Protein AF-A0A8J6EQU8-F1 (afdb_monomer)

Nearest PDB structures (foldseek):
  4cbp-assembly1_B  TM=8.624E-01  e=8.324E-03  Drosophila melanogaster
  4cbp-assembly1_A  TM=8.585E-01  e=2.044E-02  Drosophila melanogaster
  6fey-assembly1_A  TM=7.446E-01  e=1.166E-02  Drosophila melanogaster
  6ff3-assembly1_A  TM=7.464E-01  e=2.044E-02  Drosophila melanogaster
  6fey-assembly1_B  TM=7.236E-01  e=3.389E-02  Drosophila melanogaster

Foldseek 3Di:
DEDDPDPLKDDWDAFDDPVRVPDDWAPKDKWKAAQVRDTCPPPPQWDQDPNRIIMGHSDAQVRWHKMKMKIWTWDQDPPDRDIDIDIDMDIDGGHRPVVVVVVVVVVVVVVVQVVVDVDRDYDDDDPPPDDDDPQDFADWQWAADCPVCVVCNRDTDGAAFQWTDARRHRHTHGDDPDGGHDIRHRDD

InterPro domains:
  IPR010857 Zona-pellucida-binding [PTHR15443] (95-188)
  IPR048805 Zona-pellucida-binding protein 1/2, C-terminal domain [PF20626] (138-188)
  IPR048806 Zona-pellucida-binding protein 1/2, N-terminal domain [PF07354] (1-94)

Sequence (188 aa):
NVYVKMLTDSPFLVCMDIDMAYEETIDPKFLWIGPDGNVLEGHSNVNITETGKLMLKSFDKSMSGSYSCTLFYKRIKDDVSQEKELYKGYKFAVLGQAKKFIVEFFRMQTRVLQEEFVNVPEINYVEHSLDIIHVDSCRPGFGKNEVTHHDCPGCCVVCDPGTYSSFNNIHCEVCKDIKITDHGATEC

Structure (mmCIF, N/CA/C/O backbone):
data_AF-A0A8J6EQU8-F1
#
_entry.id   AF-A0A8J6EQU8-F1
#
loop_
_atom_site.group_PDB
_atom_site.id
_atom_site.type_symbol
_atom_site.label_atom_id
_atom_site.label_alt_id
_atom_site.label_comp_id
_atom_site.label_asym_id
_atom_site.label_entity_id
_atom_site.label_seq_id
_atom_site.pdbx_PDB_ins_code
_atom_site.Cartn_x
_atom_site.Cartn_y
_atom_site.Cartn_z
_atom_site.occupancy
_atom_site.B_iso_or_equiv
_atom_site.auth_seq_id
_atom_site.auth_comp_id
_atom_site.auth_asym_id
_atom_site.auth_atom_id
_atom_site.pdbx_PDB_model_num
ATOM 1 N N . ASN A 1 1 ? 11.526 -10.839 -28.750 1.00 38.19 1 ASN A N 1
ATOM 2 C CA . ASN A 1 1 ? 10.837 -9.696 -28.108 1.00 38.19 1 ASN A CA 1
ATOM 3 C C . ASN A 1 1 ? 10.620 -10.022 -26.643 1.00 38.19 1 ASN A C 1
ATOM 5 O O . ASN A 1 1 ? 10.066 -11.074 -26.368 1.00 38.19 1 ASN A O 1
ATOM 9 N N . VAL A 1 2 ? 11.065 -9.157 -25.729 1.00 31.91 2 VAL A N 1
ATOM 10 C CA . VAL A 1 2 ? 10.815 -9.298 -24.285 1.00 31.91 2 VAL A CA 1
ATOM 11 C C . VAL A 1 2 ? 9.490 -8.613 -23.961 1.00 31.91 2 VAL A C 1
ATOM 13 O O . VAL A 1 2 ? 9.332 -7.424 -24.241 1.00 31.91 2 VAL A O 1
ATOM 16 N N . TYR A 1 3 ? 8.543 -9.349 -23.381 1.00 35.75 3 TYR A N 1
ATOM 17 C CA . TYR A 1 3 ? 7.250 -8.813 -22.963 1.00 35.75 3 TYR A CA 1
ATOM 18 C C . TYR A 1 3 ? 7.084 -8.983 -21.458 1.00 35.75 3 TYR A C 1
ATOM 20 O O . TYR A 1 3 ? 6.724 -10.046 -20.966 1.00 35.75 3 TYR A O 1
ATOM 28 N N . VAL A 1 4 ? 7.308 -7.904 -20.717 1.00 41.56 4 VAL A N 1
ATOM 29 C CA . VAL A 1 4 ? 6.846 -7.821 -19.331 1.00 41.56 4 VAL A CA 1
ATOM 30 C C . VAL A 1 4 ? 5.355 -7.501 -19.387 1.00 41.56 4 VAL A C 1
ATOM 32 O O . VAL A 1 4 ? 4.972 -6.446 -19.902 1.00 41.56 4 VAL A O 1
ATOM 35 N N . LYS A 1 5 ? 4.498 -8.404 -18.887 1.00 40.06 5 LYS A N 1
ATOM 36 C CA . LYS A 1 5 ? 3.058 -8.140 -18.767 1.00 40.06 5 LYS A CA 1
ATOM 37 C C . LYS A 1 5 ? 2.844 -7.102 -17.673 1.00 40.06 5 LYS A C 1
ATOM 39 O O . LYS A 1 5 ? 2.709 -7.400 -16.492 1.00 40.06 5 LYS A O 1
ATOM 44 N N . MET A 1 6 ? 2.862 -5.855 -18.109 1.00 47.88 6 MET A N 1
ATOM 45 C CA . MET A 1 6 ? 2.626 -4.691 -17.283 1.00 47.88 6 MET A CA 1
ATOM 46 C C . MET A 1 6 ? 1.140 -4.645 -16.946 1.00 47.88 6 MET A C 1
ATOM 48 O O . MET A 1 6 ? 0.311 -4.438 -17.831 1.00 47.88 6 MET A O 1
ATOM 52 N N . LEU A 1 7 ? 0.793 -4.803 -15.671 1.00 55.31 7 LEU A N 1
ATOM 53 C CA . LEU A 1 7 ? -0.486 -4.286 -15.207 1.00 55.31 7 LEU A CA 1
ATOM 54 C C . LEU A 1 7 ? -0.393 -2.751 -15.319 1.00 55.31 7 LEU A C 1
ATOM 56 O O . LEU A 1 7 ? 0.412 -2.098 -14.638 1.00 55.31 7 LEU A O 1
ATOM 60 N N . THR A 1 8 ? -1.128 -2.182 -16.278 1.00 64.44 8 THR A N 1
ATOM 61 C CA . THR A 1 8 ? -1.310 -0.726 -16.404 1.00 64.44 8 THR A CA 1
ATOM 62 C C . THR A 1 8 ? -1.966 -0.176 -15.150 1.00 64.44 8 THR A C 1
ATOM 64 O O . THR A 1 8 ? -1.582 0.886 -14.663 1.00 64.44 8 THR A O 1
ATOM 67 N N . ASP A 1 9 ? -2.878 -0.959 -14.588 1.00 67.75 9 ASP A N 1
ATOM 68 C CA . ASP A 1 9 ? -3.585 -0.648 -13.362 1.00 67.75 9 ASP A CA 1
ATOM 69 C C . ASP A 1 9 ? -2.919 -1.341 -12.169 1.00 67.75 9 ASP A C 1
ATOM 71 O O . ASP A 1 9 ? -2.171 -2.310 -12.325 1.00 67.75 9 ASP A O 1
ATOM 75 N N . SER A 1 10 ? -3.140 -0.841 -10.958 1.00 67.38 10 SER A N 1
ATOM 76 C CA . SER A 1 10 ? -2.680 -1.553 -9.768 1.00 67.38 10 SER A CA 1
ATOM 77 C C . SER A 1 10 ? -3.478 -2.849 -9.577 1.00 67.38 10 SER A C 1
ATOM 79 O O . SER A 1 10 ? -4.643 -2.926 -9.974 1.00 67.38 10 SER A O 1
ATOM 81 N N . PRO A 1 11 ? -2.922 -3.850 -8.877 1.00 74.31 11 PRO A N 1
ATOM 82 C CA . PRO A 1 11 ? -3.759 -4.817 -8.183 1.00 74.31 11 PRO A CA 1
ATOM 83 C C . PRO A 1 11 ? -4.789 -4.094 -7.305 1.00 74.31 11 PRO A C 1
ATOM 85 O O . PRO A 1 11 ? -4.568 -2.956 -6.870 1.00 74.31 11 PRO A O 1
ATOM 88 N N . PHE A 1 12 ? -5.909 -4.755 -7.039 1.00 73.56 12 PHE A N 1
ATOM 89 C CA . PHE A 1 12 ? -6.914 -4.207 -6.141 1.00 73.56 12 PHE A CA 1
ATOM 90 C C . PHE A 1 12 ? -6.370 -4.130 -4.713 1.00 73.56 12 PHE A C 1
ATOM 92 O O . PHE A 1 12 ? -5.944 -5.137 -4.150 1.00 73.56 12 PHE A O 1
ATOM 99 N N . LEU A 1 13 ? -6.437 -2.942 -4.118 1.00 76.50 13 LEU A N 1
ATOM 100 C CA . LEU A 1 13 ? -6.277 -2.752 -2.684 1.00 76.50 13 LEU A CA 1
ATOM 101 C C . LEU A 1 13 ? -7.616 -3.050 -2.012 1.00 76.50 13 LEU A C 1
ATOM 103 O O . LEU A 1 13 ? -8.662 -2.545 -2.427 1.00 76.50 13 LEU A O 1
ATOM 107 N N . VAL A 1 14 ? -7.583 -3.896 -0.990 1.00 78.44 14 VAL A N 1
ATOM 108 C CA . VAL A 1 14 ? -8.778 -4.432 -0.338 1.00 78.44 14 VAL A CA 1
ATOM 109 C C . VAL A 1 14 ? -8.928 -3.776 1.031 1.00 78.44 14 VAL A C 1
ATOM 111 O O . VAL A 1 14 ? -8.057 -3.920 1.880 1.00 78.44 14 VAL A O 1
ATOM 114 N N . CYS A 1 15 ? -10.025 -3.045 1.242 1.00 72.94 15 CYS A N 1
ATOM 115 C CA . CYS A 1 15 ? -10.318 -2.320 2.484 1.00 72.94 15 CYS A CA 1
ATOM 116 C C . CYS A 1 15 ? -10.935 -3.222 3.568 1.00 72.94 15 CYS A C 1
ATOM 118 O O . CYS A 1 15 ? -11.973 -2.912 4.145 1.00 72.94 15 CYS A O 1
ATOM 120 N N . MET A 1 16 ? -10.338 -4.389 3.782 1.00 70.00 16 MET A N 1
ATOM 121 C CA . MET A 1 16 ? -10.732 -5.342 4.815 1.00 70.00 16 MET A CA 1
ATOM 122 C C . MET A 1 16 ? -9.596 -6.338 5.046 1.00 70.00 16 MET A C 1
ATOM 124 O O . MET A 1 16 ? -8.825 -6.631 4.131 1.00 70.00 16 MET A O 1
ATOM 128 N N . ASP A 1 17 ? -9.504 -6.853 6.266 1.00 66.00 17 ASP A N 1
ATOM 129 C CA . ASP A 1 17 ? -8.636 -7.978 6.610 1.00 66.00 17 ASP A CA 1
ATOM 130 C C . ASP A 1 17 ? -9.396 -9.305 6.507 1.00 66.00 17 ASP A C 1
ATOM 132 O O . ASP A 1 17 ? -10.603 -9.341 6.255 1.00 66.00 17 ASP A O 1
ATOM 136 N N . ILE A 1 18 ? -8.657 -10.404 6.658 1.00 57.25 18 ILE A N 1
ATOM 137 C CA . ILE A 1 18 ? -9.204 -11.754 6.551 1.00 57.25 18 ILE A CA 1
ATOM 138 C C . ILE A 1 18 ? -10.287 -12.017 7.605 1.00 57.25 18 ILE A C 1
ATOM 140 O O . ILE A 1 18 ? -11.295 -12.630 7.276 1.00 57.25 18 ILE A O 1
ATOM 144 N N . ASP A 1 19 ? -10.138 -11.484 8.819 1.00 61.00 19 ASP A N 1
ATOM 145 C CA . ASP A 1 19 ? -11.095 -11.671 9.914 1.00 61.00 19 ASP A CA 1
ATOM 146 C C . ASP A 1 19 ? -12.428 -10.974 9.610 1.00 61.00 19 ASP A C 1
ATOM 148 O O . ASP A 1 19 ? -13.487 -11.593 9.682 1.00 61.00 19 ASP A O 1
ATOM 152 N N . MET A 1 20 ? -12.377 -9.719 9.147 1.00 66.38 20 MET A N 1
ATOM 153 C CA . MET A 1 20 ? -13.557 -8.976 8.688 1.00 66.38 20 MET A CA 1
ATOM 154 C C . MET A 1 20 ? -14.225 -9.609 7.462 1.00 66.38 20 MET A C 1
ATOM 156 O O . MET A 1 20 ? -15.397 -9.343 7.211 1.00 66.38 20 MET A O 1
ATOM 160 N N . ALA A 1 21 ? -13.512 -10.426 6.680 1.00 65.81 21 ALA A N 1
ATOM 161 C CA . ALA A 1 21 ? -14.085 -11.124 5.527 1.00 65.81 21 ALA A CA 1
ATOM 162 C C . ALA A 1 21 ? -14.978 -12.306 5.910 1.00 65.81 21 ALA A C 1
ATOM 164 O O . ALA A 1 21 ? -15.822 -12.708 5.110 1.00 65.81 21 ALA A O 1
ATOM 165 N N . TYR A 1 22 ? -14.803 -12.841 7.119 1.00 60.91 22 TYR A N 1
ATOM 166 C CA . TYR A 1 22 ? -15.600 -13.945 7.645 1.00 60.91 22 TYR A CA 1
ATOM 167 C C . TYR A 1 22 ? -16.758 -13.489 8.542 1.00 60.91 22 TYR A C 1
ATOM 169 O O . TYR A 1 22 ? -17.576 -14.317 8.939 1.00 60.91 22 TYR A O 1
ATOM 177 N N . GLU A 1 23 ? -16.859 -12.196 8.853 1.00 66.50 23 GLU A N 1
ATOM 178 C CA . GLU A 1 23 ? -17.913 -11.650 9.709 1.00 66.50 23 GLU A CA 1
ATOM 179 C C . GLU A 1 23 ? -19.083 -11.075 8.891 1.00 66.50 23 GLU A C 1
ATOM 181 O O . GLU A 1 23 ? -18.894 -10.369 7.898 1.00 66.50 23 GLU A O 1
ATOM 186 N N . GLU A 1 24 ? -20.320 -11.329 9.334 1.00 62.03 24 GLU A N 1
ATOM 187 C CA . GLU A 1 24 ? -21.509 -10.707 8.743 1.00 62.03 24 GLU A CA 1
ATOM 188 C C . GLU A 1 24 ? -21.531 -9.203 9.067 1.00 62.03 24 GLU A C 1
ATOM 190 O O . GLU A 1 24 ? -21.639 -8.786 10.224 1.00 62.03 24 GLU A O 1
ATOM 195 N N . THR A 1 25 ? -21.417 -8.368 8.031 1.00 69.44 25 THR A N 1
ATOM 196 C CA . THR A 1 25 ? -21.475 -6.903 8.136 1.00 69.44 25 THR A CA 1
ATOM 197 C C . THR A 1 25 ? -22.726 -6.365 7.449 1.00 69.44 25 THR A C 1
ATOM 199 O O . THR A 1 25 ? -23.111 -6.827 6.376 1.00 69.44 25 THR A O 1
ATOM 202 N N . ILE A 1 26 ? -23.376 -5.375 8.070 1.00 73.50 26 ILE A N 1
ATOM 203 C CA . ILE A 1 26 ? -24.576 -4.721 7.530 1.00 73.50 26 ILE A CA 1
ATOM 204 C C . ILE A 1 26 ? -24.192 -3.335 6.997 1.00 73.50 26 ILE A C 1
ATOM 206 O O . ILE A 1 26 ? -23.531 -2.569 7.701 1.00 73.50 26 ILE A O 1
ATOM 210 N N . ASP A 1 27 ? -24.642 -3.017 5.778 1.00 78.56 27 ASP A N 1
ATOM 211 C CA . ASP A 1 27 ? -24.461 -1.718 5.098 1.00 78.56 27 ASP A CA 1
ATOM 212 C C . ASP A 1 27 ? -22.996 -1.210 5.084 1.00 78.56 27 ASP A C 1
ATOM 214 O O . ASP A 1 27 ? -22.719 -0.122 5.598 1.00 78.56 27 ASP A O 1
ATOM 218 N N . PRO A 1 28 ? -22.027 -1.991 4.554 1.00 80.38 28 PRO A N 1
ATOM 219 C CA . PRO A 1 28 ? -20.628 -1.579 4.529 1.00 80.38 28 PRO A CA 1
ATOM 220 C C . PRO A 1 28 ? -20.407 -0.386 3.587 1.00 80.38 28 PRO A C 1
ATOM 222 O O . PRO A 1 28 ? -20.822 -0.400 2.428 1.00 80.38 28 PRO A O 1
ATOM 225 N N . LYS A 1 29 ? -19.698 0.637 4.072 1.00 85.44 29 LYS A N 1
ATOM 226 C CA . LYS A 1 29 ? -19.310 1.838 3.315 1.00 85.44 29 LYS A CA 1
ATOM 227 C C . LYS A 1 29 ? -17.813 2.062 3.408 1.00 85.44 29 LYS A C 1
ATOM 229 O O . LYS A 1 29 ? -17.211 1.852 4.458 1.00 85.44 29 LYS A O 1
ATOM 234 N N . PHE A 1 30 ? -17.216 2.533 2.320 1.00 84.75 30 PHE A N 1
ATOM 235 C CA . PHE A 1 30 ? -15.767 2.634 2.184 1.00 84.75 30 PHE A CA 1
ATOM 236 C C . PHE A 1 30 ? -15.364 4.060 1.837 1.00 84.75 30 PHE A C 1
ATOM 238 O O . PHE A 1 30 ? -15.857 4.626 0.865 1.00 84.75 30 PHE A O 1
ATOM 245 N N . LEU A 1 31 ? -14.431 4.619 2.601 1.00 91.69 31 LEU A N 1
ATOM 246 C CA . LEU A 1 31 ? -13.828 5.917 2.325 1.00 91.69 31 LEU A CA 1
ATOM 247 C C . LEU A 1 31 ? -12.344 5.737 2.038 1.00 91.69 31 LEU A C 1
ATOM 249 O O . LEU A 1 31 ? -11.587 5.370 2.934 1.00 91.69 31 LEU A O 1
ATOM 253 N N . TRP A 1 32 ? -11.929 6.044 0.813 1.00 93.88 32 TRP A N 1
ATOM 254 C CA . TRP A 1 32 ? -10.528 6.004 0.406 1.00 93.88 32 TRP A CA 1
ATOM 255 C C . TRP A 1 32 ? -9.913 7.399 0.381 1.00 93.88 32 TRP A C 1
ATOM 257 O O . TRP A 1 32 ? -10.478 8.327 -0.196 1.00 93.88 32 TRP A O 1
ATOM 267 N N . ILE A 1 33 ? -8.725 7.517 0.969 1.00 93.00 33 ILE A N 1
ATOM 268 C CA . ILE A 1 33 ? -7.931 8.742 1.033 1.00 93.00 33 ILE A CA 1
ATOM 269 C C . ILE A 1 33 ? -6.575 8.486 0.377 1.00 93.00 33 ILE A C 1
ATOM 271 O O . ILE A 1 33 ? -5.900 7.495 0.677 1.00 93.00 33 ILE A O 1
ATOM 275 N N . GLY A 1 34 ? -6.200 9.379 -0.533 1.00 91.56 34 GLY A N 1
ATOM 276 C CA . GLY A 1 34 ? -4.948 9.345 -1.269 1.00 91.56 34 GLY A CA 1
ATOM 277 C C . GLY A 1 34 ? -3.745 9.863 -0.475 1.00 91.56 34 GLY A C 1
ATOM 278 O O . GLY A 1 34 ? -3.883 10.384 0.633 1.00 91.56 34 GLY A O 1
ATOM 279 N N . PRO A 1 35 ? -2.542 9.756 -1.058 1.00 89.00 35 PRO A N 1
ATOM 280 C CA . PRO A 1 35 ? -1.293 10.207 -0.442 1.00 89.00 35 PRO A CA 1
ATOM 281 C C . PRO A 1 35 ? -1.201 11.724 -0.266 1.00 89.00 35 PRO A C 1
ATOM 283 O O . PRO A 1 35 ? -0.414 12.202 0.545 1.00 89.00 35 PRO A O 1
ATOM 286 N N . ASP A 1 36 ? -2.007 12.471 -1.011 1.00 90.75 36 ASP A N 1
ATOM 287 C CA . ASP A 1 36 ? -2.194 13.915 -0.902 1.00 90.75 36 ASP A CA 1
ATOM 288 C C . ASP A 1 36 ? -3.208 14.314 0.186 1.00 90.75 36 ASP A C 1
ATOM 290 O O . ASP A 1 36 ? -3.400 15.500 0.440 1.00 90.75 36 ASP A O 1
ATOM 294 N N . GLY A 1 37 ? -3.843 13.338 0.841 1.00 91.19 37 GLY A N 1
ATOM 295 C CA . GLY A 1 37 ? -4.872 13.557 1.855 1.00 91.19 37 GLY A CA 1
ATOM 296 C C . GLY A 1 37 ? -6.273 13.788 1.287 1.00 91.19 37 GLY A C 1
ATOM 297 O O . GLY A 1 37 ? -7.201 14.019 2.062 1.00 91.19 37 GLY A O 1
ATOM 298 N N . ASN A 1 38 ? -6.453 13.700 -0.033 1.00 94.62 38 ASN A N 1
ATOM 299 C CA . ASN A 1 38 ? -7.747 13.921 -0.671 1.00 94.62 38 ASN A CA 1
ATOM 300 C C . ASN A 1 38 ? -8.577 12.637 -0.743 1.00 94.62 38 ASN A C 1
ATOM 302 O O . ASN A 1 38 ? -8.047 11.530 -0.864 1.00 94.62 38 ASN A O 1
ATOM 306 N N . VAL A 1 39 ? -9.900 12.795 -0.690 1.00 95.75 39 VAL A N 1
ATOM 307 C CA . VAL A 1 39 ? -10.846 11.694 -0.899 1.00 95.75 39 VAL A CA 1
ATOM 308 C C . VAL A 1 39 ? -10.786 11.256 -2.359 1.00 95.75 39 VAL A C 1
ATOM 310 O O . VAL A 1 39 ? -10.869 12.086 -3.254 1.00 95.75 39 VAL A O 1
ATOM 313 N N . LEU A 1 40 ? -10.644 9.953 -2.599 1.00 94.00 40 LEU A N 1
ATOM 314 C CA . LEU A 1 40 ? -10.435 9.407 -3.945 1.00 94.00 40 LEU A CA 1
ATOM 315 C C . LEU A 1 40 ? -11.730 9.127 -4.715 1.00 94.00 40 LEU A C 1
ATOM 317 O O . LEU A 1 40 ? -11.685 8.849 -5.913 1.00 94.00 40 LEU A O 1
ATOM 321 N N . GLU A 1 41 ? -12.886 9.166 -4.056 1.00 90.69 41 GLU A N 1
ATOM 322 C CA . GLU A 1 41 ? -14.168 8.951 -4.723 1.00 90.69 41 GLU A CA 1
ATOM 323 C C . GLU A 1 41 ? -14.386 9.991 -5.836 1.00 90.69 41 GLU A C 1
ATOM 325 O O . GLU A 1 41 ? -14.203 11.190 -5.644 1.00 90.69 41 GLU A O 1
ATOM 330 N N . GLY A 1 42 ? -14.732 9.521 -7.038 1.00 87.56 42 GLY A N 1
ATOM 331 C CA . GLY A 1 42 ? -14.927 10.378 -8.211 1.00 87.56 42 GLY A CA 1
ATOM 332 C C . GLY A 1 42 ? -13.646 10.812 -8.937 1.00 87.56 42 GLY A C 1
ATOM 333 O O . GLY A 1 42 ? -13.739 11.413 -10.008 1.00 87.56 42 GLY A O 1
ATOM 334 N N . HIS A 1 43 ? -12.452 10.481 -8.432 1.00 91.00 43 HIS A N 1
ATOM 335 C CA . HIS A 1 43 ? -11.209 10.750 -9.156 1.00 91.00 43 HIS A CA 1
ATOM 336 C C . HIS A 1 43 ? -11.111 9.892 -10.435 1.00 91.00 43 HIS A C 1
ATOM 338 O O . HIS A 1 43 ? -11.387 8.692 -10.444 1.00 91.00 43 HIS A O 1
ATOM 344 N N . SER A 1 44 ? -10.685 10.493 -11.550 1.00 88.69 44 SER A N 1
ATOM 345 C CA . SER A 1 44 ? -10.664 9.827 -12.865 1.00 88.69 44 SER A CA 1
ATOM 346 C C . SER A 1 44 ? -9.593 8.737 -12.988 1.00 88.69 44 SER A C 1
ATOM 348 O O . SER A 1 44 ? -9.772 7.764 -13.726 1.00 88.69 44 SER A O 1
ATOM 350 N N . ASN A 1 45 ? -8.498 8.878 -12.241 1.00 88.31 45 ASN A N 1
ATOM 351 C CA . ASN A 1 45 ? -7.354 7.968 -12.203 1.00 88.31 45 ASN A CA 1
ATOM 352 C C . ASN A 1 45 ? -7.522 6.812 -11.202 1.00 88.31 45 ASN A C 1
ATOM 354 O O . ASN A 1 45 ? -6.567 6.076 -10.954 1.00 88.31 45 ASN A O 1
ATOM 358 N N . VAL A 1 46 ? -8.722 6.614 -10.652 1.00 90.75 46 VAL A N 1
ATOM 359 C CA . VAL A 1 46 ? -9.032 5.475 -9.784 1.00 90.75 46 VAL A CA 1
ATOM 360 C C . VAL A 1 46 ? -10.302 4.753 -10.234 1.00 90.75 46 VAL A C 1
ATOM 362 O O . VAL A 1 46 ? -11.095 5.246 -11.040 1.00 90.75 46 VAL A O 1
ATOM 365 N N . ASN A 1 47 ? -10.466 3.532 -9.747 1.00 88.44 47 ASN A N 1
ATOM 366 C CA . ASN A 1 47 ? -11.696 2.761 -9.803 1.00 88.44 47 ASN A CA 1
ATOM 367 C C . ASN A 1 47 ? -11.957 2.192 -8.409 1.00 88.44 47 ASN A C 1
ATOM 369 O O . ASN A 1 47 ? -11.121 1.449 -7.897 1.00 88.44 47 ASN A O 1
ATOM 373 N N . ILE A 1 48 ? -13.095 2.531 -7.810 1.00 85.31 48 ILE A N 1
ATOM 374 C CA . ILE A 1 48 ? -13.538 1.951 -6.542 1.00 85.31 48 ILE A CA 1
ATOM 375 C C . ILE A 1 48 ? -14.745 1.075 -6.860 1.00 85.31 48 ILE A C 1
ATOM 377 O O . ILE A 1 48 ? -15.739 1.549 -7.401 1.00 85.31 48 ILE A O 1
ATOM 381 N N . THR A 1 49 ? -14.624 -0.220 -6.585 1.00 79.62 49 THR A N 1
ATOM 382 C CA . THR A 1 49 ? -15.721 -1.179 -6.790 1.00 79.62 49 THR A CA 1
ATOM 383 C C . THR A 1 49 ? -16.802 -1.007 -5.725 1.00 79.62 49 THR A C 1
ATOM 385 O O . THR A 1 49 ? -16.516 -0.524 -4.632 1.00 79.62 49 THR A O 1
ATOM 388 N N . GLU A 1 50 ? -18.010 -1.511 -5.986 1.00 71.94 50 GLU A N 1
ATOM 389 C CA . GLU A 1 50 ? -19.095 -1.570 -4.989 1.00 71.94 50 GLU A CA 1
ATOM 390 C C . GLU A 1 50 ? -18.677 -2.319 -3.711 1.00 71.94 50 GLU A C 1
ATOM 392 O O . GLU A 1 50 ? -19.106 -1.984 -2.614 1.00 71.94 50 GLU A O 1
ATOM 397 N N . THR A 1 51 ? -17.760 -3.286 -3.835 1.00 70.19 51 THR A N 1
ATOM 398 C CA . THR A 1 51 ? -17.173 -4.026 -2.702 1.00 70.19 51 THR A CA 1
ATOM 399 C C . THR A 1 51 ? -16.060 -3.270 -1.962 1.00 70.19 51 THR A C 1
ATOM 401 O O . THR A 1 51 ? -15.344 -3.861 -1.160 1.00 70.19 51 THR A O 1
ATOM 404 N N . GLY A 1 52 ? -15.830 -1.993 -2.275 1.00 74.44 52 GLY A N 1
ATOM 405 C CA . GLY A 1 52 ? -14.839 -1.160 -1.590 1.00 74.44 52 GLY A CA 1
ATOM 406 C C . GLY A 1 52 ? -13.388 -1.369 -2.016 1.00 74.44 52 GLY A C 1
ATOM 407 O O . GLY A 1 52 ? -12.485 -0.767 -1.435 1.00 74.44 52 GLY A O 1
ATOM 408 N N . LYS A 1 53 ? -13.131 -2.207 -3.028 1.00 78.19 53 LYS A N 1
ATOM 409 C CA . LYS A 1 53 ? -11.780 -2.415 -3.571 1.00 78.19 53 LYS A CA 1
ATOM 410 C C . LYS A 1 53 ? -11.348 -1.234 -4.430 1.00 78.19 53 LYS A C 1
ATOM 412 O O . LYS A 1 53 ? -12.094 -0.843 -5.328 1.00 78.19 53 LYS A O 1
ATOM 417 N N . LEU A 1 54 ? -10.136 -0.736 -4.202 1.00 82.56 54 LEU A N 1
ATOM 418 C CA . LEU A 1 54 ? -9.528 0.365 -4.948 1.00 82.56 54 LEU A CA 1
ATOM 419 C C . LEU A 1 54 ? -8.542 -0.165 -5.994 1.00 82.56 54 LEU A C 1
ATOM 421 O O . LEU A 1 54 ? -7.661 -0.959 -5.682 1.00 82.56 54 LEU A O 1
ATOM 425 N N . MET A 1 55 ? -8.647 0.329 -7.221 1.00 83.94 55 MET A N 1
ATOM 426 C CA . MET A 1 55 ? -7.674 0.133 -8.292 1.00 83.94 55 MET A CA 1
ATOM 427 C C . MET A 1 55 ? -7.208 1.493 -8.804 1.00 83.94 55 MET A C 1
ATOM 429 O O . MET A 1 55 ? -8.016 2.352 -9.150 1.00 83.94 55 MET A O 1
ATOM 433 N N . LEU A 1 56 ? -5.896 1.684 -8.872 1.00 86.12 56 LEU A N 1
ATOM 434 C CA . LEU A 1 56 ? -5.284 2.867 -9.465 1.00 86.12 56 LEU A CA 1
ATOM 435 C C . LEU A 1 56 ? -5.139 2.627 -10.965 1.00 86.12 56 LEU A C 1
ATOM 437 O O . LEU A 1 56 ? -4.501 1.656 -11.370 1.00 86.12 56 LEU A O 1
ATOM 441 N N . LYS A 1 57 ? -5.728 3.494 -11.786 1.00 84.00 57 LYS A N 1
ATOM 442 C CA . LYS A 1 57 ? -5.665 3.379 -13.245 1.00 84.00 57 LYS A CA 1
ATOM 443 C C . LYS A 1 57 ? -4.373 3.975 -13.768 1.00 84.00 57 LYS A C 1
ATOM 445 O O . LYS A 1 57 ? -3.987 5.055 -13.327 1.00 84.00 57 LYS A O 1
ATOM 450 N N . SER A 1 58 ? -3.761 3.322 -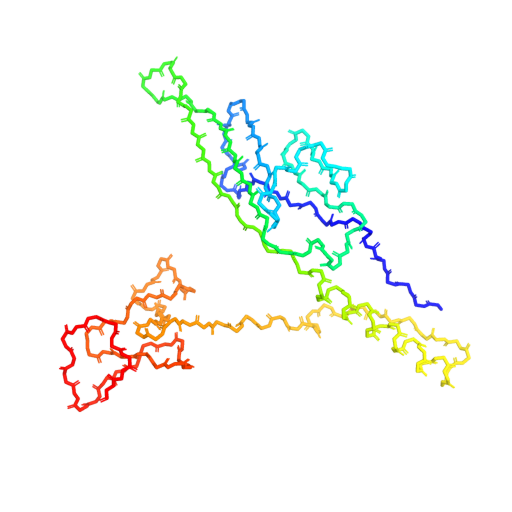14.758 1.00 78.94 58 SER A N 1
ATOM 451 C CA 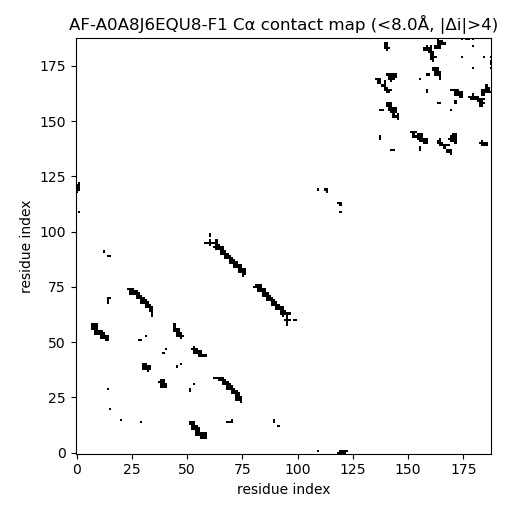. SER A 1 58 ? -2.556 3.841 -15.437 1.00 78.94 58 SER A CA 1
ATOM 452 C C . SER A 1 58 ? -1.494 4.336 -14.445 1.00 78.94 58 SER A C 1
ATOM 454 O O . SER A 1 58 ? -0.975 5.446 -14.549 1.00 78.94 58 SER A O 1
ATOM 456 N N . PHE A 1 59 ? -1.227 3.509 -13.435 1.00 71.50 59 PHE A N 1
ATOM 457 C CA . PHE A 1 59 ? -0.493 3.892 -12.238 1.00 71.50 59 PHE A CA 1
ATOM 458 C C . PHE A 1 59 ? 0.952 4.323 -12.548 1.00 71.50 59 PHE A C 1
ATOM 460 O O . PHE A 1 59 ? 1.749 3.524 -13.062 1.00 71.50 59 PHE A O 1
ATOM 467 N N . ASP A 1 60 ? 1.285 5.562 -12.168 1.00 72.88 60 ASP A N 1
ATOM 468 C CA . ASP A 1 60 ? 2.589 6.213 -12.354 1.00 72.88 60 ASP A CA 1
ATOM 469 C C . ASP A 1 60 ? 3.307 6.495 -11.015 1.00 72.88 60 ASP A C 1
ATOM 471 O O . ASP A 1 60 ? 2.701 6.517 -9.944 1.00 72.88 60 ASP A O 1
ATOM 475 N N . LYS A 1 61 ? 4.621 6.766 -11.073 1.00 70.44 61 LYS A N 1
ATOM 476 C CA . LYS A 1 61 ? 5.446 7.188 -9.929 1.00 70.44 61 LYS A CA 1
ATOM 477 C C . LYS A 1 61 ? 4.799 8.303 -9.098 1.00 70.44 61 LYS A C 1
ATOM 479 O O . LYS A 1 61 ? 4.895 8.246 -7.874 1.00 70.44 61 LYS A O 1
ATOM 484 N N . SER A 1 62 ? 4.192 9.305 -9.724 1.00 78.06 62 SER A N 1
ATOM 485 C CA . SER A 1 62 ? 3.572 10.444 -9.028 1.00 78.06 62 SER A CA 1
ATOM 486 C C . SER A 1 62 ? 2.422 10.043 -8.097 1.00 78.06 62 SER A C 1
ATOM 488 O O . SER A 1 62 ? 2.142 10.748 -7.136 1.00 78.06 62 SER A O 1
ATOM 490 N N . MET A 1 63 ? 1.816 8.878 -8.328 1.00 80.12 63 MET A N 1
ATOM 491 C CA . MET A 1 63 ? 0.737 8.320 -7.513 1.00 80.12 63 MET A CA 1
ATOM 492 C C . MET A 1 63 ? 1.265 7.473 -6.340 1.00 80.12 63 MET A C 1
ATOM 494 O O . MET A 1 63 ? 0.490 6.814 -5.651 1.00 80.12 63 MET A O 1
ATOM 498 N N . SER A 1 64 ? 2.579 7.441 -6.105 1.00 82.62 64 SER A N 1
ATOM 499 C CA . SER A 1 64 ? 3.164 6.717 -4.970 1.00 82.62 64 SER A CA 1
ATOM 500 C C . SER A 1 64 ? 2.856 7.413 -3.648 1.00 82.62 64 SER A C 1
ATOM 502 O O . SER A 1 64 ? 2.842 8.638 -3.575 1.00 82.62 64 SER A O 1
ATOM 504 N N . GLY A 1 65 ? 2.712 6.635 -2.581 1.00 84.06 65 GLY A N 1
ATOM 505 C CA . GLY A 1 65 ? 2.574 7.167 -1.230 1.00 84.06 65 GLY A CA 1
ATOM 506 C C . GLY A 1 65 ? 1.661 6.319 -0.360 1.00 84.06 65 GLY A C 1
ATOM 507 O O . GLY A 1 65 ? 1.423 5.143 -0.647 1.00 84.06 65 GLY A O 1
ATOM 508 N N . SER A 1 66 ? 1.185 6.917 0.732 1.00 85.62 66 SER A N 1
ATOM 509 C CA . SER A 1 66 ? 0.315 6.233 1.679 1.00 85.62 66 SER A CA 1
ATOM 510 C C . SER A 1 66 ? -1.152 6.459 1.346 1.00 85.62 66 SER A C 1
ATOM 512 O O . SER A 1 66 ? -1.625 7.586 1.338 1.00 85.62 66 SER A O 1
ATOM 514 N N . TYR A 1 67 ? -1.865 5.369 1.116 1.00 88.50 67 TYR A N 1
ATOM 515 C CA . TYR A 1 67 ? -3.303 5.355 0.915 1.00 88.50 67 TYR A CA 1
ATOM 516 C C . TYR A 1 67 ? -3.959 4.863 2.194 1.00 88.50 67 TYR A C 1
ATOM 518 O O . TYR A 1 67 ? -3.458 3.934 2.826 1.00 88.50 67 TYR A O 1
ATOM 526 N N . SER A 1 68 ? -5.068 5.470 2.587 1.00 89.00 68 SER A N 1
ATOM 527 C CA . SER A 1 68 ? -5.836 5.024 3.749 1.00 89.00 68 SER A CA 1
ATOM 528 C C . SER A 1 68 ? -7.242 4.658 3.320 1.00 89.00 68 SER A C 1
ATOM 530 O O . SER A 1 68 ? -7.802 5.295 2.431 1.00 89.00 68 SER A O 1
ATOM 532 N N . CYS A 1 69 ? -7.812 3.645 3.956 1.00 88.50 69 CYS A N 1
ATOM 533 C CA . CYS A 1 69 ? -9.212 3.314 3.795 1.00 88.50 69 CYS A CA 1
ATOM 534 C C . CYS A 1 69 ? -9.902 3.206 5.146 1.00 88.50 69 CYS A C 1
ATOM 536 O O . CYS A 1 69 ? -9.360 2.593 6.061 1.00 88.50 69 CYS A O 1
ATOM 538 N N . THR A 1 70 ? -11.105 3.754 5.252 1.00 88.94 70 THR A N 1
ATOM 539 C CA . THR A 1 70 ? -11.979 3.561 6.407 1.00 88.94 70 THR A CA 1
ATOM 540 C C . THR A 1 70 ? -13.213 2.787 5.972 1.00 88.94 70 THR A C 1
ATOM 542 O O . THR A 1 70 ? -13.960 3.242 5.107 1.00 88.94 70 THR A O 1
ATOM 545 N N . LEU A 1 71 ? -13.417 1.624 6.584 1.00 83.88 71 LEU A N 1
ATOM 546 C CA . LEU A 1 71 ? -14.612 0.802 6.452 1.00 83.88 71 LEU A CA 1
ATOM 547 C C . LEU A 1 71 ? -15.584 1.161 7.575 1.00 83.88 71 LEU A C 1
ATOM 549 O O . LEU A 1 71 ? -15.260 0.965 8.744 1.00 83.88 71 LEU A O 1
ATOM 553 N N . PHE A 1 72 ? -16.762 1.659 7.221 1.00 84.62 72 PHE A N 1
ATOM 554 C CA . PHE A 1 72 ? -17.893 1.884 8.118 1.00 84.62 72 PHE A CA 1
ATOM 555 C C . PHE A 1 72 ? -18.888 0.742 7.956 1.00 84.62 72 PHE A C 1
ATOM 557 O O . PHE A 1 72 ? -19.202 0.362 6.833 1.00 84.62 72 PHE A O 1
ATOM 564 N N . TYR A 1 73 ? -19.376 0.180 9.054 1.00 84.25 73 TYR A N 1
ATOM 565 C CA . TYR A 1 73 ? -20.299 -0.950 9.017 1.00 84.25 73 TYR A CA 1
ATOM 566 C C . TYR A 1 73 ? -21.160 -0.986 10.273 1.00 84.25 73 TYR A C 1
ATOM 568 O O . TYR A 1 73 ? -20.846 -0.361 11.289 1.00 84.25 73 TYR A O 1
ATOM 576 N N . LYS A 1 74 ? -22.242 -1.760 10.219 1.00 83.00 74 LYS A N 1
ATOM 577 C CA . LYS A 1 74 ? -23.105 -2.003 11.371 1.00 83.00 74 LYS A CA 1
ATOM 578 C C . LYS A 1 74 ? -23.050 -3.461 11.812 1.00 83.00 74 LYS A C 1
ATOM 580 O O . LYS A 1 74 ? -22.923 -4.361 10.981 1.00 83.00 74 LYS A O 1
ATOM 585 N N . ARG A 1 75 ? -23.176 -3.685 13.123 1.00 78.81 75 ARG A N 1
ATOM 586 C CA . ARG A 1 75 ? -23.400 -5.013 13.720 1.00 78.81 75 ARG A CA 1
ATOM 587 C C . ARG A 1 75 ? -24.634 -5.019 14.606 1.00 78.81 75 ARG A C 1
ATOM 589 O O . ARG A 1 75 ? -24.934 -4.020 15.264 1.00 78.81 75 ARG A O 1
ATOM 596 N N . ILE A 1 76 ? -25.307 -6.165 14.643 1.00 76.88 76 ILE A N 1
ATOM 597 C CA . ILE A 1 76 ? -26.363 -6.457 15.613 1.00 76.88 76 ILE A CA 1
ATOM 598 C C . ILE A 1 76 ? -25.689 -6.651 16.974 1.00 76.88 76 ILE A C 1
ATOM 600 O O . ILE A 1 76 ? -24.681 -7.347 17.071 1.00 76.88 76 ILE A O 1
ATOM 604 N N . LYS A 1 77 ? -26.200 -6.000 18.021 1.00 73.25 77 LYS A N 1
ATOM 605 C CA . LYS A 1 77 ? -25.755 -6.287 19.389 1.00 73.25 77 LYS A CA 1
ATOM 606 C C . LYS A 1 77 ? -26.393 -7.591 19.861 1.00 73.25 77 LYS A C 1
ATOM 608 O O . LYS A 1 77 ? -27.600 -7.751 19.716 1.00 73.25 77 LYS A O 1
ATOM 613 N N . ASP A 1 78 ? -25.607 -8.445 20.512 1.00 68.75 78 ASP A N 1
ATOM 614 C CA . ASP A 1 78 ? -26.027 -9.772 20.993 1.00 68.75 78 ASP A CA 1
ATOM 615 C C . ASP A 1 78 ? -27.238 -9.769 21.953 1.00 68.75 78 ASP A C 1
ATOM 617 O O . ASP A 1 78 ? -27.810 -10.825 22.201 1.00 68.75 78 ASP A O 1
ATOM 621 N N . ASP A 1 79 ? -27.659 -8.605 22.474 1.00 63.31 79 ASP A N 1
ATOM 622 C CA . ASP A 1 79 ? -28.671 -8.504 23.541 1.00 63.31 79 ASP A CA 1
ATOM 623 C C . ASP A 1 79 ? -29.887 -7.601 23.215 1.00 63.31 79 ASP A C 1
ATOM 625 O O . ASP A 1 79 ? -30.854 -7.552 23.970 1.00 63.31 79 ASP A O 1
ATOM 629 N N . VAL A 1 80 ? -29.900 -6.873 22.088 1.00 63.22 80 VAL A N 1
ATOM 630 C CA . VAL A 1 80 ? -31.064 -6.076 21.634 1.00 63.22 80 VAL A CA 1
ATOM 631 C C . VAL A 1 80 ? -30.978 -5.911 20.116 1.00 63.22 80 VAL A C 1
ATOM 633 O O . VAL A 1 80 ? -29.888 -5.656 19.610 1.00 63.22 80 VAL A O 1
ATOM 636 N N . SER A 1 81 ? -32.109 -5.957 19.397 1.00 60.62 81 SER A N 1
ATOM 637 C CA . SER A 1 81 ? -32.269 -5.645 17.959 1.00 60.62 81 SER A CA 1
ATOM 638 C C . SER A 1 81 ? -31.918 -4.185 17.584 1.00 60.62 81 SER A C 1
ATOM 640 O O . SER A 1 81 ? -32.666 -3.509 16.881 1.00 60.62 81 SER A O 1
ATOM 642 N N . GLN A 1 82 ? -30.811 -3.656 18.102 1.00 66.25 82 GLN A N 1
ATOM 643 C CA . GLN A 1 82 ? -30.254 -2.341 17.832 1.00 66.25 82 GLN A CA 1
ATOM 644 C C . GLN A 1 82 ? -28.922 -2.506 17.103 1.00 66.25 82 GLN A C 1
ATOM 646 O O . GLN A 1 82 ? -28.013 -3.196 17.569 1.00 66.25 82 GLN A O 1
ATOM 651 N N . GLU A 1 83 ? -28.805 -1.828 15.968 1.00 73.88 83 GLU A N 1
ATOM 652 C CA . GLU A 1 83 ? -27.583 -1.767 15.175 1.00 73.88 83 GLU A CA 1
ATOM 653 C C . GLU A 1 83 ? -26.573 -0.812 15.830 1.00 73.88 83 GLU A C 1
ATOM 655 O O . GLU A 1 83 ? -26.907 0.324 16.173 1.00 73.88 83 GLU A O 1
ATOM 660 N N . LYS A 1 84 ? -25.321 -1.252 16.000 1.00 80.75 84 LYS A N 1
ATOM 661 C CA . LYS A 1 84 ? -24.202 -0.383 16.391 1.00 80.75 84 LYS A CA 1
ATOM 662 C C . LYS A 1 84 ? -23.377 -0.035 15.160 1.00 80.75 84 LYS A C 1
ATOM 664 O O . LYS A 1 84 ? -22.870 -0.937 14.499 1.00 80.75 84 LYS A O 1
ATOM 669 N N . GLU A 1 85 ? -23.200 1.256 14.906 1.00 81.75 85 GLU A N 1
ATOM 670 C CA . GLU A 1 85 ? -22.286 1.754 13.879 1.00 81.75 85 GLU A CA 1
ATOM 671 C C . GLU A 1 85 ? -20.833 1.677 14.378 1.00 81.75 85 GLU A C 1
ATOM 673 O O . GLU A 1 85 ? -20.513 2.064 15.508 1.00 81.75 85 GLU A O 1
ATOM 678 N N . LEU A 1 86 ? -19.963 1.103 13.553 1.00 84.50 86 LEU A N 1
ATOM 679 C CA . LEU A 1 86 ? -18.558 0.826 13.826 1.00 84.50 86 LEU A CA 1
ATOM 680 C C . LEU A 1 86 ? -17.718 1.256 12.622 1.00 84.50 86 LEU A C 1
ATOM 682 O O . LEU A 1 86 ? -18.211 1.341 11.497 1.00 84.50 86 LEU A O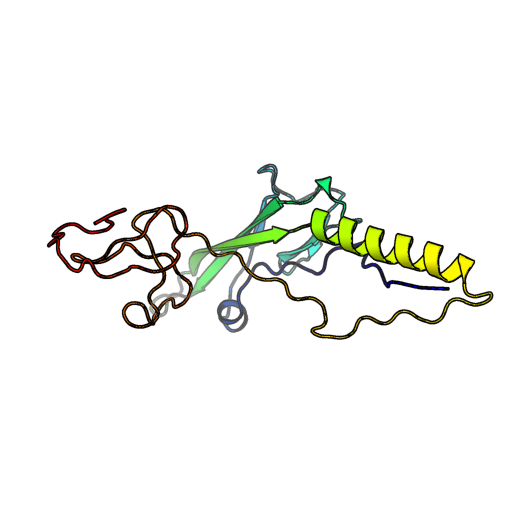 1
ATOM 686 N N . TYR A 1 87 ? -16.433 1.511 12.857 1.00 86.00 87 TYR A N 1
ATOM 687 C CA . TYR A 1 87 ? -15.487 1.806 11.789 1.00 86.00 87 TYR A CA 1
ATOM 688 C C . TYR A 1 87 ? -14.140 1.128 12.028 1.00 86.00 87 TYR A C 1
ATOM 690 O O . TYR A 1 87 ? -13.727 0.923 13.172 1.00 86.00 87 TYR A O 1
ATOM 698 N N . LYS A 1 88 ? -13.442 0.787 10.943 1.00 77.06 88 LYS A N 1
ATOM 699 C CA . LYS A 1 88 ? -12.084 0.233 10.972 1.00 77.06 88 LYS A CA 1
ATOM 700 C C . LYS A 1 88 ? -11.232 0.874 9.882 1.00 77.06 88 LYS A C 1
ATOM 702 O O . LYS A 1 88 ? -11.682 1.035 8.751 1.00 77.06 88 LYS A O 1
ATOM 707 N N . GLY A 1 89 ? -10.021 1.284 10.250 1.00 79.88 89 GLY A N 1
ATOM 708 C CA . GLY A 1 89 ? -9.080 1.960 9.361 1.00 79.88 89 GLY A CA 1
ATOM 709 C C . GLY A 1 89 ? -7.968 1.029 8.887 1.00 79.88 89 GLY A C 1
ATOM 710 O O . GLY A 1 89 ? -7.435 0.247 9.670 1.00 79.88 89 GLY A O 1
ATOM 711 N N . TYR A 1 90 ? -7.589 1.169 7.623 1.00 77.62 90 TYR A N 1
ATOM 712 C CA . TYR A 1 90 ? -6.528 0.429 6.951 1.00 77.62 90 TYR A CA 1
ATOM 713 C C . TYR A 1 90 ? -5.573 1.405 6.271 1.00 77.62 90 TYR A C 1
ATOM 715 O O . TYR A 1 90 ? -5.999 2.443 5.762 1.00 77.62 90 TYR A O 1
ATOM 723 N N . LYS A 1 91 ? -4.280 1.074 6.234 1.00 77.19 91 LYS A N 1
ATOM 724 C CA . LYS A 1 91 ? -3.254 1.910 5.605 1.00 77.19 91 LYS A CA 1
ATOM 725 C C . LYS A 1 91 ? -2.385 1.069 4.681 1.00 77.19 91 LYS A C 1
ATOM 727 O O . LYS A 1 91 ? -1.911 0.007 5.063 1.00 77.19 91 LYS A O 1
ATOM 732 N N . PHE A 1 92 ? -2.170 1.572 3.475 1.00 75.62 92 PHE A N 1
ATOM 733 C CA . PHE A 1 92 ? -1.442 0.912 2.401 1.00 75.62 92 PHE A CA 1
ATOM 734 C C . PHE A 1 92 ? -0.303 1.816 1.947 1.00 75.62 92 PHE A C 1
ATOM 736 O O . PHE A 1 92 ? -0.465 3.033 1.849 1.00 75.62 92 PHE A O 1
ATOM 743 N N . ALA A 1 93 ? 0.848 1.226 1.647 1.00 75.75 93 ALA A N 1
ATOM 744 C CA . ALA A 1 93 ? 1.949 1.917 0.994 1.00 75.75 93 ALA A CA 1
ATOM 745 C C . ALA A 1 93 ? 2.035 1.437 -0.455 1.00 75.75 93 ALA A C 1
ATOM 747 O O . ALA A 1 93 ? 2.201 0.246 -0.711 1.00 75.75 93 ALA A O 1
ATOM 748 N N . VAL A 1 94 ? 1.926 2.363 -1.407 1.00 76.00 94 VAL A N 1
ATOM 749 C CA . VAL A 1 94 ? 2.046 2.057 -2.836 1.00 76.00 94 VAL A CA 1
ATOM 750 C C . VAL A 1 94 ? 3.348 2.656 -3.366 1.00 76.00 94 VAL A C 1
ATOM 752 O O . VAL A 1 94 ? 3.556 3.870 -3.313 1.00 76.00 94 VAL A O 1
ATOM 755 N N . LEU A 1 95 ? 4.237 1.803 -3.885 1.00 71.75 95 LEU A N 1
ATOM 756 C CA . LEU A 1 95 ? 5.601 2.163 -4.289 1.00 71.75 95 LEU A CA 1
ATOM 757 C C . LEU A 1 95 ? 5.768 2.168 -5.818 1.00 71.75 95 LEU A C 1
ATOM 759 O O . LEU A 1 95 ? 6.299 1.234 -6.417 1.00 71.75 95 LEU A O 1
ATOM 763 N N . GLY A 1 96 ? 5.366 3.257 -6.473 1.00 65.06 96 GLY A N 1
ATOM 764 C CA . GLY A 1 96 ? 5.525 3.420 -7.924 1.00 65.06 96 GLY A CA 1
ATOM 765 C C . GLY A 1 96 ? 6.967 3.637 -8.388 1.00 65.06 96 GLY A C 1
ATOM 766 O O . GLY A 1 96 ? 7.300 3.294 -9.521 1.00 65.06 96 GLY A O 1
ATOM 767 N N . GLN A 1 97 ? 7.861 4.129 -7.523 1.00 65.56 97 GLN A N 1
ATOM 768 C CA . GLN A 1 97 ? 9.287 4.248 -7.863 1.00 65.56 97 GLN A CA 1
ATOM 769 C C . GLN A 1 97 ? 9.953 2.888 -8.090 1.00 65.56 97 GLN A C 1
ATOM 771 O O . GLN A 1 97 ? 10.659 2.728 -9.082 1.00 65.56 97 GLN A O 1
ATOM 776 N N . ALA A 1 98 ? 9.687 1.904 -7.226 1.00 65.12 98 ALA A N 1
ATOM 777 C CA . ALA A 1 98 ? 10.235 0.556 -7.367 1.00 65.12 98 ALA A CA 1
ATOM 778 C C . ALA A 1 98 ? 9.806 -0.078 -8.700 1.00 65.12 98 ALA A C 1
ATOM 780 O O . ALA A 1 98 ? 10.646 -0.589 -9.438 1.00 65.12 98 ALA A O 1
ATOM 781 N N . LYS A 1 99 ? 8.526 0.081 -9.078 1.00 63.66 99 LYS A N 1
ATOM 782 C CA . LYS A 1 99 ? 8.013 -0.314 -10.402 1.00 63.66 99 LYS A CA 1
ATOM 783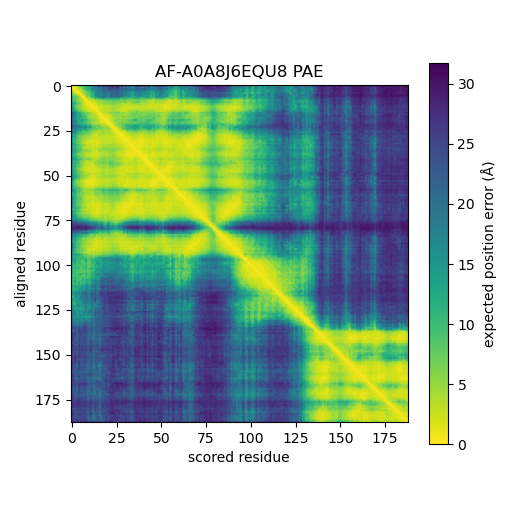 C C . LYS A 1 99 ? 8.823 0.327 -11.532 1.00 63.66 99 LYS A C 1
ATOM 785 O O . LYS A 1 99 ? 9.248 -0.381 -12.439 1.00 63.66 99 LYS A O 1
ATOM 790 N N . LYS A 1 100 ? 9.065 1.644 -11.483 1.00 65.44 100 LYS A N 1
ATOM 791 C CA . LYS A 1 100 ? 9.833 2.346 -12.526 1.00 65.44 100 LYS A CA 1
ATOM 792 C C . LYS A 1 100 ? 11.253 1.791 -12.662 1.00 65.44 100 LYS A C 1
ATOM 794 O O . LYS A 1 100 ? 11.677 1.537 -13.783 1.00 65.44 100 LYS A O 1
ATOM 799 N N . PHE A 1 101 ? 11.959 1.576 -11.553 1.00 67.88 101 PHE A N 1
ATOM 800 C CA . PHE A 1 101 ? 13.328 1.056 -11.584 1.00 67.88 101 PHE A CA 1
ATOM 801 C C . PHE A 1 101 ? 13.401 -0.378 -12.109 1.00 67.88 101 PHE A C 1
ATOM 803 O O . PHE A 1 101 ? 14.261 -0.676 -12.932 1.00 67.88 101 PHE A O 1
ATOM 810 N N . ILE A 1 102 ? 12.462 -1.240 -11.711 1.00 69.00 102 ILE A N 1
ATOM 811 C CA . ILE A 1 102 ? 12.369 -2.610 -12.231 1.00 69.00 102 ILE A CA 1
ATOM 812 C C . ILE A 1 102 ? 12.108 -2.587 -13.746 1.00 69.00 102 ILE A C 1
ATOM 814 O O . ILE A 1 102 ? 12.788 -3.272 -14.508 1.00 69.00 102 ILE A O 1
ATOM 818 N N . VAL A 1 103 ? 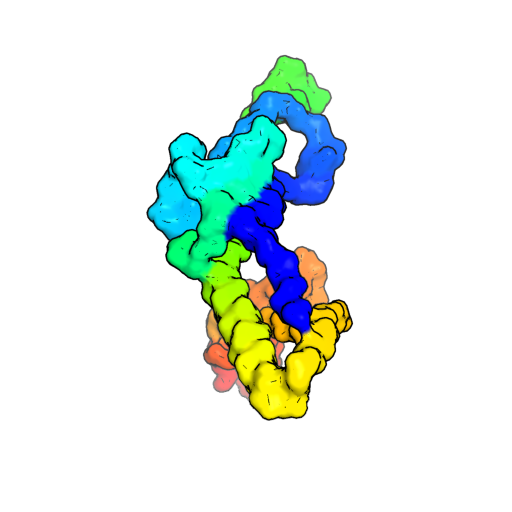11.175 -1.749 -14.212 1.00 62.75 103 VAL A N 1
ATOM 819 C CA . VAL A 1 103 ? 10.877 -1.587 -15.647 1.00 62.75 103 VAL A CA 1
ATOM 820 C C . VAL A 1 103 ? 12.086 -1.057 -16.420 1.00 62.75 103 VAL A C 1
ATOM 822 O O . VAL A 1 103 ? 12.402 -1.548 -17.504 1.00 62.75 103 VAL A O 1
ATOM 825 N N . GLU A 1 104 ? 12.773 -0.055 -15.877 1.00 69.56 104 GLU A N 1
ATOM 826 C CA . GLU A 1 104 ? 13.944 0.548 -16.508 1.00 69.56 104 GLU A CA 1
ATOM 827 C C . GLU A 1 104 ? 15.111 -0.440 -16.600 1.00 69.56 104 GLU A C 1
ATOM 829 O O . GLU A 1 104 ? 15.728 -0.546 -17.662 1.00 69.56 104 GLU A O 1
ATOM 834 N N . PHE A 1 105 ? 15.335 -1.239 -15.554 1.00 74.75 105 PHE A N 1
ATOM 835 C CA . PHE A 1 105 ? 16.313 -2.323 -15.549 1.00 74.75 105 PHE A CA 1
ATOM 836 C C . PHE A 1 105 ? 16.071 -3.312 -16.698 1.00 74.75 105 PHE A C 1
ATOM 838 O O . PHE A 1 105 ? 16.960 -3.516 -17.526 1.00 74.75 105 PHE A O 1
ATOM 845 N N . PHE A 1 106 ? 14.860 -3.865 -16.829 1.00 67.81 106 PHE A N 1
ATOM 846 C CA . PHE A 1 106 ? 14.557 -4.817 -17.909 1.00 67.81 106 PHE A CA 1
ATOM 847 C C . PHE A 1 106 ? 14.653 -4.183 -19.304 1.00 67.81 106 PHE A C 1
ATOM 849 O O . PHE A 1 106 ? 15.080 -4.838 -20.262 1.00 67.81 106 PHE A O 1
ATOM 856 N N . ARG A 1 107 ? 14.322 -2.891 -19.436 1.00 68.94 107 ARG A N 1
ATOM 857 C CA . ARG A 1 107 ? 14.507 -2.158 -20.696 1.00 68.94 107 ARG A CA 1
ATOM 858 C C . ARG A 1 107 ? 15.985 -2.016 -21.059 1.00 68.94 107 ARG A C 1
ATOM 860 O O . ARG A 1 107 ? 16.329 -2.160 -22.231 1.00 68.94 107 ARG A O 1
ATOM 867 N N . MET A 1 108 ? 16.849 -1.733 -20.084 1.00 71.44 108 MET A N 1
ATOM 868 C CA . MET A 1 108 ? 18.298 -1.685 -20.298 1.00 71.44 108 MET A CA 1
ATOM 869 C C . MET A 1 108 ? 18.851 -3.062 -20.673 1.00 71.44 108 MET A C 1
ATOM 871 O O . MET A 1 108 ? 19.565 -3.156 -21.665 1.00 71.44 108 MET A O 1
ATOM 875 N N . GLN A 1 109 ? 18.452 -4.124 -19.968 1.00 68.19 109 GLN A N 1
ATOM 876 C CA . GLN A 1 109 ? 18.860 -5.497 -20.295 1.00 68.19 109 GLN A CA 1
ATOM 877 C C . GLN A 1 109 ? 18.474 -5.887 -21.724 1.00 68.19 109 GLN A C 1
ATOM 879 O O . GLN A 1 109 ? 19.280 -6.446 -22.458 1.00 68.19 109 GLN A O 1
ATOM 884 N N . THR A 1 110 ? 17.272 -5.511 -22.168 1.00 65.12 110 THR A N 1
ATOM 885 C CA . THR A 1 110 ? 16.837 -5.762 -23.549 1.00 65.12 110 THR A CA 1
ATOM 886 C C . THR A 1 110 ? 17.748 -5.074 -24.572 1.00 65.12 110 THR A C 1
ATOM 888 O O . THR A 1 110 ? 18.055 -5.678 -25.591 1.00 65.12 110 THR A O 1
ATOM 891 N N . ARG A 1 111 ? 18.206 -3.839 -24.312 1.00 75.06 111 ARG A N 1
ATOM 892 C CA . ARG A 1 111 ? 19.139 -3.132 -25.210 1.00 75.06 111 ARG A CA 1
ATOM 893 C C . ARG A 1 111 ? 20.493 -3.826 -25.294 1.00 75.06 111 ARG A C 1
ATOM 895 O O . ARG A 1 111 ? 20.992 -4.013 -26.393 1.00 75.06 111 ARG A O 1
ATOM 902 N N . VAL A 1 112 ? 21.047 -4.233 -24.153 1.00 75.12 112 VAL A N 1
ATOM 903 C CA . VAL A 1 112 ? 22.331 -4.953 -24.098 1.00 75.12 112 VAL A CA 1
ATOM 904 C C . VAL A 1 112 ? 22.236 -6.275 -24.864 1.00 75.12 112 VAL A C 1
ATOM 906 O O . VAL A 1 112 ? 23.072 -6.573 -25.707 1.00 75.12 112 VAL A O 1
ATOM 909 N N . LEU A 1 113 ? 21.158 -7.034 -24.660 1.00 67.12 113 LEU A N 1
ATOM 910 C CA . LEU A 1 113 ? 20.955 -8.308 -25.353 1.00 67.12 113 LEU A CA 1
ATOM 911 C C . LEU A 1 113 ? 20.708 -8.150 -26.862 1.00 67.12 113 LEU A C 1
ATOM 913 O O . LEU A 1 113 ? 20.988 -9.077 -27.614 1.00 67.12 113 LEU A O 1
ATOM 917 N N . GLN A 1 114 ? 20.191 -7.005 -27.323 1.00 72.62 114 GLN A N 1
ATOM 918 C CA . GLN A 1 114 ? 20.036 -6.713 -28.756 1.00 72.62 114 GLN A CA 1
ATOM 919 C C . GLN A 1 114 ? 21.376 -6.497 -29.471 1.00 72.62 114 GLN A C 1
ATOM 921 O O . GLN A 1 114 ? 21.442 -6.699 -30.681 1.00 72.62 114 GLN A O 1
ATOM 926 N N . GLU A 1 115 ? 22.423 -6.086 -28.752 1.00 76.00 115 GLU A N 1
ATOM 927 C CA . GLU A 1 115 ? 23.768 -5.932 -29.320 1.00 76.00 115 GLU A CA 1
ATOM 928 C C . GLU A 1 115 ? 24.471 -7.288 -29.484 1.00 76.00 115 GLU A C 1
ATOM 930 O O . GLU A 1 115 ? 25.207 -7.485 -30.449 1.00 76.00 115 GLU A O 1
ATOM 935 N N . GLU A 1 116 ? 24.210 -8.240 -28.584 1.00 72.06 116 GLU A N 1
ATOM 936 C CA . GLU A 1 116 ? 24.831 -9.572 -28.611 1.00 72.06 116 GLU A CA 1
ATOM 937 C C . GLU A 1 116 ? 24.043 -10.617 -29.416 1.00 72.06 116 GLU A C 1
ATOM 939 O O . GLU A 1 116 ? 24.638 -11.538 -29.979 1.00 72.06 116 GLU A O 1
ATOM 944 N N . PHE A 1 117 ? 22.714 -10.500 -29.497 1.00 67.81 117 PHE A N 1
ATOM 945 C CA . PHE A 1 117 ? 21.858 -11.531 -30.084 1.00 67.81 117 PHE A CA 1
ATOM 946 C C . PHE A 1 117 ? 20.945 -10.973 -31.177 1.00 67.81 117 PHE A C 1
ATOM 948 O O . PHE A 1 117 ? 20.112 -10.101 -30.940 1.00 67.81 117 PHE A O 1
ATOM 955 N N . VAL A 1 118 ? 21.009 -11.585 -32.368 1.00 71.94 118 VAL A N 1
ATOM 956 C CA . VAL A 1 118 ? 20.081 -11.306 -33.486 1.00 71.94 118 VAL A CA 1
ATOM 957 C C . VAL A 1 118 ? 18.622 -11.553 -33.071 1.00 71.94 118 VAL A C 1
ATOM 959 O O . VAL A 1 118 ? 17.723 -10.839 -33.504 1.00 71.94 118 VAL A O 1
ATOM 962 N N . ASN A 1 119 ? 18.393 -12.536 -32.190 1.00 67.81 119 ASN A N 1
ATOM 963 C CA . ASN A 1 119 ? 17.109 -12.802 -31.548 1.00 67.81 119 ASN A CA 1
ATOM 964 C C . ASN A 1 119 ? 17.297 -12.867 -30.032 1.00 67.81 119 ASN A C 1
ATOM 966 O O . ASN A 1 119 ? 17.873 -13.820 -29.513 1.00 67.81 119 ASN A O 1
ATOM 970 N N . VAL A 1 120 ? 16.785 -11.860 -29.329 1.00 62.19 120 VAL A N 1
ATOM 971 C CA . VAL A 1 120 ? 16.863 -11.784 -27.865 1.00 62.19 120 VAL A CA 1
ATOM 972 C C . VAL A 1 120 ? 16.056 -12.926 -27.226 1.00 62.19 120 VAL A C 1
ATOM 974 O O . VAL A 1 120 ? 14.857 -13.026 -27.525 1.00 62.19 120 VAL A 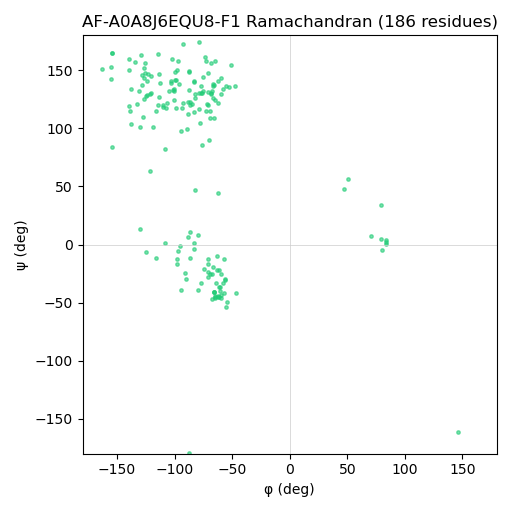O 1
ATOM 977 N N . PRO A 1 121 ? 16.669 -13.758 -26.357 1.00 60.97 121 PRO A N 1
ATOM 978 C CA . PRO A 1 121 ? 15.973 -14.827 -25.644 1.00 60.97 121 PRO A CA 1
ATOM 979 C C . PRO A 1 121 ? 14.926 -14.276 -24.667 1.00 60.97 121 PRO A C 1
ATOM 981 O O . PRO A 1 121 ? 14.978 -13.120 -24.243 1.00 60.97 121 PRO A O 1
ATOM 984 N N . GLU A 1 122 ? 13.946 -15.105 -24.317 1.00 51.66 122 GLU A N 1
ATOM 985 C CA . GLU A 1 122 ? 12.862 -14.716 -23.418 1.00 51.66 122 GLU A CA 1
ATOM 986 C C . GLU A 1 122 ? 13.386 -14.567 -21.980 1.00 51.66 122 GLU A C 1
ATOM 988 O O . GLU A 1 122 ? 13.931 -15.507 -21.399 1.00 51.66 122 GLU A O 1
ATOM 993 N N . ILE A 1 123 ? 13.253 -13.366 -21.412 1.00 57.56 123 ILE A N 1
ATOM 994 C CA . ILE A 1 123 ? 13.653 -13.084 -20.030 1.00 57.56 123 ILE A CA 1
ATOM 995 C C . ILE A 1 123 ? 12.461 -13.400 -19.129 1.00 57.56 123 ILE A C 1
ATOM 997 O O . ILE A 1 123 ? 11.447 -12.703 -19.178 1.00 57.56 123 ILE A O 1
ATOM 1001 N N . ASN A 1 124 ? 12.594 -14.432 -18.301 1.00 49.59 124 ASN A N 1
ATOM 1002 C CA . ASN A 1 124 ? 11.568 -14.844 -17.349 1.00 49.59 124 ASN A CA 1
ATOM 1003 C C . ASN A 1 124 ? 11.893 -14.332 -15.945 1.00 49.59 124 ASN A C 1
ATOM 1005 O O . ASN A 1 124 ? 13.051 -14.338 -15.524 1.00 49.59 124 ASN A O 1
ATOM 1009 N N . TYR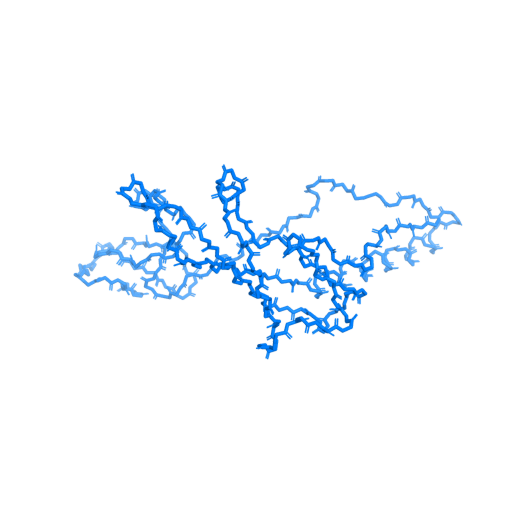 A 1 125 ? 10.862 -13.907 -15.212 1.00 49.53 125 TYR A N 1
ATOM 1010 C CA . TYR A 1 125 ? 10.990 -13.697 -13.774 1.00 49.53 125 TYR A CA 1
ATOM 1011 C C . TYR A 1 125 ? 11.174 -15.054 -13.091 1.00 49.53 125 TYR A C 1
ATOM 1013 O O . TYR A 1 125 ? 10.396 -15.978 -13.332 1.00 49.53 125 TYR A O 1
ATOM 1021 N N . VAL A 1 126 ? 12.196 -15.159 -12.246 1.00 51.56 126 VAL A N 1
ATOM 1022 C CA . VAL A 1 126 ? 12.419 -16.323 -11.391 1.00 51.56 126 VAL A CA 1
ATOM 1023 C C . VAL A 1 126 ? 11.886 -15.968 -10.010 1.00 51.56 126 VAL A C 1
ATOM 1025 O O . VAL A 1 126 ? 12.345 -15.019 -9.377 1.00 51.56 126 VAL A O 1
ATOM 1028 N N . GLU A 1 127 ? 10.880 -16.706 -9.554 1.00 37.03 127 GLU A N 1
ATOM 1029 C CA . GLU A 1 127 ? 10.311 -16.508 -8.222 1.00 37.03 127 GLU A CA 1
ATOM 1030 C C . GLU A 1 127 ? 11.416 -16.614 -7.158 1.00 37.03 127 GLU A C 1
ATOM 1032 O O . GLU A 1 127 ? 12.262 -17.504 -7.239 1.00 37.03 127 GLU A O 1
ATOM 1037 N N . HIS A 1 128 ? 11.420 -15.701 -6.180 1.00 42.56 128 HIS A N 1
ATOM 1038 C CA . HIS A 1 128 ? 12.464 -15.550 -5.147 1.00 42.56 128 HIS A CA 1
ATOM 1039 C C . HIS A 1 128 ? 13.825 -15.006 -5.623 1.00 42.56 128 HIS A C 1
ATOM 1041 O O . HIS A 1 128 ? 14.758 -14.933 -4.833 1.00 42.56 128 HIS A O 1
ATOM 1047 N N . SER A 1 129 ? 13.974 -14.558 -6.877 1.00 48.28 129 SER A N 1
ATOM 1048 C CA . SER A 1 129 ? 15.215 -13.898 -7.329 1.00 48.28 129 SER A CA 1
ATOM 1049 C C . SER A 1 129 ? 15.287 -12.399 -6.996 1.00 48.28 129 SER A C 1
ATOM 1051 O O . SER A 1 129 ? 16.225 -11.720 -7.415 1.00 48.28 129 SER A O 1
ATOM 1053 N N . LEU A 1 130 ? 14.266 -11.855 -6.327 1.00 48.97 130 LEU A N 1
ATOM 1054 C CA . LEU A 1 130 ? 14.169 -10.457 -5.909 1.00 48.97 130 LEU A CA 1
ATOM 1055 C C . LEU A 1 130 ? 13.801 -10.421 -4.423 1.00 48.97 130 LEU A C 1
ATOM 1057 O O . LEU A 1 130 ? 12.630 -10.574 -4.079 1.00 48.97 130 LEU A O 1
ATOM 1061 N N . ASP A 1 131 ? 14.793 -10.189 -3.567 1.00 41.72 131 ASP A N 1
ATOM 1062 C CA . ASP A 1 131 ? 14.579 -10.017 -2.132 1.00 41.72 131 ASP A CA 1
ATOM 1063 C C . ASP A 1 131 ? 14.264 -8.555 -1.807 1.00 41.72 131 ASP A C 1
ATOM 1065 O O . ASP A 1 131 ? 15.061 -7.645 -2.050 1.00 41.72 131 ASP A O 1
ATOM 1069 N N . ILE A 1 132 ? 13.084 -8.323 -1.233 1.00 45.09 132 ILE A N 1
ATOM 1070 C CA . ILE A 1 132 ? 12.732 -7.047 -0.610 1.00 45.09 132 ILE A CA 1
ATOM 1071 C C . ILE A 1 132 ? 13.061 -7.183 0.874 1.00 45.09 132 ILE A C 1
ATOM 1073 O O . ILE A 1 132 ? 12.283 -7.733 1.649 1.00 45.09 132 ILE A O 1
ATOM 1077 N N . ILE A 1 133 ? 14.233 -6.692 1.263 1.00 39.28 133 ILE A N 1
ATOM 1078 C CA . ILE A 1 133 ? 14.679 -6.695 2.657 1.00 39.28 133 ILE A CA 1
ATOM 1079 C C . ILE A 1 133 ? 14.058 -5.475 3.345 1.00 39.28 133 ILE A C 1
ATOM 1081 O O . ILE A 1 133 ? 14.353 -4.336 2.976 1.00 39.28 133 ILE A O 1
ATOM 1085 N N . HIS A 1 134 ? 13.166 -5.688 4.315 1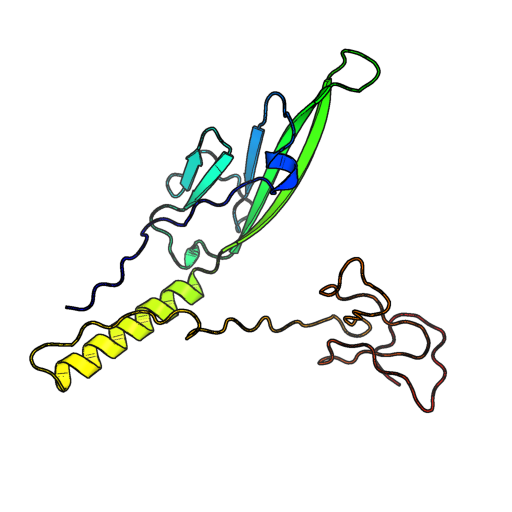.00 42.59 134 HIS A N 1
ATOM 1086 C CA . HIS A 1 134 ? 12.649 -4.598 5.141 1.00 42.59 134 HIS A CA 1
ATOM 1087 C C . HIS A 1 134 ? 13.795 -4.107 6.033 1.00 42.59 134 HIS A C 1
ATOM 1089 O O . HIS A 1 134 ? 14.238 -4.822 6.929 1.00 42.59 134 HIS A O 1
ATOM 1095 N N . VAL A 1 135 ? 14.322 -2.910 5.764 1.00 45.44 135 VAL A N 1
ATOM 1096 C CA . VAL A 1 135 ? 15.271 -2.268 6.679 1.00 45.44 135 VAL A CA 1
ATOM 1097 C C . VAL A 1 135 ? 14.449 -1.735 7.841 1.00 45.44 135 VAL A C 1
ATOM 1099 O O . VAL A 1 135 ? 13.965 -0.606 7.828 1.00 45.44 135 VAL A O 1
ATOM 1102 N N . ASP A 1 136 ? 14.213 -2.599 8.818 1.00 53.53 136 ASP A N 1
ATOM 1103 C CA . ASP A 1 136 ? 13.644 -2.191 10.087 1.00 53.53 136 ASP A CA 1
ATOM 1104 C C . ASP A 1 136 ? 14.548 -1.130 10.721 1.00 53.53 136 ASP A C 1
ATOM 1106 O O . ASP A 1 136 ? 15.770 -1.243 10.722 1.00 53.53 136 ASP A O 1
ATOM 1110 N N . SER A 1 137 ? 13.964 -0.051 11.224 1.00 62.06 137 SER A N 1
ATOM 1111 C CA . SER A 1 137 ? 14.683 0.961 11.995 1.00 62.06 137 SER A CA 1
ATOM 1112 C C . SER A 1 137 ? 13.793 1.352 13.158 1.00 62.06 137 SER A C 1
ATOM 1114 O O . SER A 1 137 ? 12.700 1.883 12.959 1.00 62.06 137 SER A O 1
ATOM 1116 N N . CYS A 1 138 ? 14.239 1.047 14.373 1.00 72.94 138 CYS A N 1
ATOM 1117 C CA . CYS A 1 138 ? 13.571 1.503 15.578 1.00 72.94 138 CYS A CA 1
ATOM 1118 C C . CYS A 1 138 ? 14.112 2.879 15.969 1.00 72.94 138 CYS A C 1
ATOM 1120 O O . CYS A 1 138 ? 15.266 3.217 15.711 1.00 72.94 138 CYS A O 1
ATOM 1122 N N . ARG A 1 139 ? 13.259 3.710 16.577 1.00 79.31 139 ARG A N 1
ATOM 1123 C CA . ARG A 1 139 ? 13.717 4.957 17.198 1.00 79.31 139 ARG A CA 1
ATOM 1124 C C . ARG A 1 139 ? 14.736 4.600 18.298 1.00 79.31 139 ARG A C 1
ATOM 1126 O O . ARG A 1 139 ? 14.494 3.617 18.991 1.00 79.31 139 ARG A O 1
ATOM 1133 N N . PRO A 1 140 ? 15.804 5.387 18.523 1.00 84.19 140 PRO A N 1
ATOM 1134 C CA . PRO A 1 140 ? 16.681 5.189 19.678 1.00 84.19 140 PRO A CA 1
ATOM 1135 C C . PRO A 1 140 ? 15.878 5.016 20.973 1.00 84.19 140 PRO A C 1
ATOM 1137 O O . PRO A 1 140 ? 14.905 5.744 21.195 1.00 84.19 140 PRO A O 1
ATOM 1140 N N . GLY A 1 141 ? 16.272 4.047 21.799 1.00 85.44 141 GLY A N 1
ATOM 1141 C CA . GLY A 1 141 ? 15.527 3.627 22.989 1.00 85.44 141 GLY A CA 1
ATOM 1142 C C . GLY A 1 141 ? 14.401 2.626 22.716 1.00 85.44 141 GLY A C 1
ATOM 1143 O O . GLY A 1 141 ? 13.718 2.203 23.645 1.00 85.44 141 GLY A O 1
ATOM 1144 N N . PHE A 1 142 ? 14.196 2.224 21.461 1.00 88.00 142 PHE A N 1
ATOM 1145 C CA . PHE A 1 142 ? 13.232 1.201 21.072 1.00 88.00 142 PHE A CA 1
ATOM 1146 C C . PHE A 1 142 ? 13.935 0.078 20.306 1.00 88.00 142 PHE A C 1
ATOM 1148 O O . PHE A 1 142 ? 14.883 0.317 19.557 1.00 88.00 142 PHE A O 1
ATOM 1155 N N . GLY A 1 143 ? 13.450 -1.147 20.467 1.00 87.56 143 GLY A N 1
ATOM 1156 C CA . GLY A 1 143 ? 13.977 -2.332 19.802 1.00 87.56 143 GLY A CA 1
ATOM 1157 C C . GLY A 1 143 ? 12.915 -3.417 19.667 1.00 87.56 143 GLY A C 1
ATOM 1158 O O . GLY A 1 143 ? 11.862 -3.360 20.295 1.00 87.56 143 GLY A O 1
ATOM 1159 N N . LYS A 1 144 ? 13.177 -4.401 18.816 1.00 83.56 144 LYS A N 1
ATOM 1160 C CA . LYS A 1 144 ? 12.371 -5.604 18.642 1.00 83.56 144 LYS A CA 1
ATOM 1161 C C . LYS A 1 144 ? 12.837 -6.662 19.628 1.00 83.56 144 LYS A C 1
ATOM 1163 O O . LYS A 1 144 ? 14.039 -6.926 19.727 1.00 83.56 144 LYS A O 1
ATOM 1168 N N . ASN A 1 145 ? 11.889 -7.283 20.319 1.00 72.06 145 ASN A N 1
ATOM 1169 C CA . ASN A 1 145 ? 12.154 -8.395 21.219 1.00 72.06 145 ASN A CA 1
ATOM 1170 C C . ASN A 1 145 ? 11.079 -9.473 21.044 1.00 72.06 145 ASN A C 1
ATOM 1172 O O . ASN A 1 145 ? 9.959 -9.338 21.533 1.00 72.06 145 ASN A O 1
ATOM 1176 N N . GLU A 1 146 ? 11.447 -10.552 20.356 1.00 67.00 146 GLU A N 1
ATOM 1177 C CA . GLU A 1 146 ? 10.547 -11.675 20.078 1.00 67.00 146 GLU A CA 1
ATOM 1178 C C . GLU A 1 146 ? 10.226 -12.518 21.320 1.00 67.00 146 GLU A C 1
ATOM 1180 O O . GLU A 1 146 ? 9.307 -13.323 21.260 1.00 67.00 146 GLU A O 1
ATOM 1185 N N . VAL A 1 147 ? 10.953 -12.342 22.433 1.00 70.56 147 VAL A N 1
ATOM 1186 C CA . VAL A 1 147 ? 10.806 -13.132 23.670 1.00 70.56 147 VAL A CA 1
ATOM 1187 C C . VAL A 1 147 ? 9.880 -12.451 24.677 1.00 70.56 147 VAL A C 1
ATOM 1189 O O . VAL A 1 147 ? 9.102 -13.113 25.356 1.00 70.56 147 VAL A O 1
ATOM 1192 N N . THR A 1 148 ? 9.947 -11.125 24.808 1.00 68.44 148 THR A N 1
ATOM 1193 C CA . THR A 1 148 ? 9.056 -10.389 25.724 1.00 68.44 148 THR A CA 1
ATOM 1194 C C . THR A 1 148 ? 7.770 -9.927 25.046 1.00 68.44 148 THR A C 1
ATOM 1196 O O . THR A 1 148 ? 6.757 -9.769 25.723 1.00 68.44 148 THR A O 1
ATOM 1199 N N . HIS A 1 149 ? 7.773 -9.767 23.718 1.00 67.75 149 HIS A N 1
ATOM 1200 C CA . HIS A 1 149 ? 6.622 -9.293 22.947 1.00 67.75 149 HIS A CA 1
ATOM 1201 C C . HIS A 1 149 ? 6.186 -10.300 21.882 1.00 67.75 149 HIS A C 1
ATOM 1203 O O . HIS A 1 149 ? 6.181 -10.013 20.685 1.00 67.75 149 HIS A O 1
ATOM 1209 N N . HIS A 1 150 ? 5.754 -11.478 22.341 1.00 70.75 150 HIS A N 1
ATOM 1210 C CA . HIS A 1 150 ? 5.183 -12.526 21.484 1.00 70.75 150 HIS A CA 1
ATOM 1211 C C . HIS A 1 150 ? 3.974 -12.027 20.674 1.00 70.75 150 HIS A C 1
ATOM 1213 O O . HIS A 1 150 ? 3.753 -12.471 19.550 1.00 70.75 150 HIS A O 1
ATOM 1219 N N . ASP A 1 151 ? 3.225 -11.069 21.225 1.00 72.62 151 ASP A N 1
ATOM 1220 C CA . ASP A 1 151 ? 2.029 -10.494 20.602 1.00 72.62 151 ASP A CA 1
ATOM 1221 C C . ASP A 1 151 ? 2.357 -9.606 19.387 1.00 72.62 151 ASP A C 1
ATOM 1223 O O . ASP A 1 151 ? 1.480 -9.311 18.576 1.00 72.62 151 ASP A O 1
ATOM 1227 N N . CYS A 1 152 ? 3.616 -9.169 19.239 1.00 64.94 152 CYS A N 1
ATOM 1228 C CA . CYS A 1 152 ? 4.090 -8.484 18.040 1.00 64.94 152 CYS A CA 1
ATOM 1229 C C . CYS A 1 152 ? 5.612 -8.660 17.837 1.00 64.94 152 CYS A C 1
ATOM 1231 O O . CYS A 1 152 ? 6.387 -7.751 18.155 1.00 64.94 152 CYS A O 1
ATOM 1233 N N . PRO A 1 153 ? 6.052 -9.774 17.220 1.00 61.72 153 PRO A N 1
ATOM 1234 C CA . PRO A 1 153 ? 7.474 -10.082 17.005 1.00 61.72 153 PRO A CA 1
ATOM 1235 C C . PRO A 1 153 ? 8.212 -9.026 16.162 1.00 61.72 153 PRO A C 1
ATOM 1237 O O . PRO A 1 153 ? 9.419 -8.836 16.276 1.00 61.72 153 PRO A O 1
ATOM 1240 N N . GLY A 1 154 ? 7.472 -8.295 15.322 1.00 67.62 154 GLY A N 1
ATOM 1241 C CA . GLY A 1 154 ? 8.004 -7.257 14.441 1.00 67.62 154 GLY A CA 1
ATOM 1242 C C . GLY A 1 154 ? 7.939 -5.824 14.983 1.00 67.62 154 GLY A C 1
ATOM 1243 O O . GLY A 1 154 ? 8.371 -4.918 14.269 1.00 67.62 154 GLY A O 1
ATOM 1244 N N . CYS A 1 155 ? 7.395 -5.581 16.180 1.00 80.00 155 CYS A N 1
ATOM 1245 C CA . CYS A 1 155 ? 7.187 -4.225 16.698 1.00 80.00 155 CYS A CA 1
ATOM 1246 C C . CYS A 1 155 ? 8.446 -3.639 17.353 1.00 80.00 155 CYS A C 1
ATOM 1248 O O . CYS A 1 155 ? 9.132 -4.310 18.118 1.00 80.00 155 CYS A O 1
ATOM 1250 N N . CYS A 1 156 ? 8.697 -2.345 17.128 1.00 83.06 156 CYS A N 1
ATOM 1251 C CA . CYS A 1 156 ? 9.643 -1.570 17.933 1.00 83.06 156 CYS A CA 1
ATOM 1252 C C . CYS A 1 156 ? 8.980 -1.184 19.260 1.00 83.06 156 CYS A C 1
ATOM 1254 O O . CYS A 1 156 ? 8.133 -0.289 19.298 1.00 83.06 156 CYS A O 1
ATOM 1256 N N . VAL A 1 157 ? 9.365 -1.857 20.337 1.00 86.75 157 VAL A N 1
ATOM 1257 C CA . VAL A 1 157 ? 8.892 -1.594 21.700 1.00 86.75 157 VAL A CA 1
ATOM 1258 C C . VAL A 1 157 ? 9.944 -0.824 22.486 1.00 86.75 157 VAL A C 1
ATOM 1260 O O . VAL A 1 157 ? 11.110 -0.795 22.098 1.00 86.75 157 VAL A O 1
ATOM 1263 N N . VAL A 1 158 ? 9.540 -0.157 23.566 1.00 88.69 158 VAL A N 1
ATOM 1264 C CA . VAL A 1 158 ? 10.489 0.563 24.423 1.00 88.69 158 VAL A CA 1
ATOM 1265 C C . VAL A 1 158 ? 11.437 -0.433 25.096 1.00 88.69 158 VAL A C 1
ATOM 1267 O O . VAL A 1 158 ? 10.992 -1.479 25.560 1.00 88.69 158 VAL A O 1
ATOM 1270 N N . CYS A 1 159 ? 12.732 -0.124 25.148 1.00 88.88 159 CYS A N 1
ATOM 1271 C CA . CYS A 1 159 ? 13.694 -0.981 25.834 1.00 88.88 159 CYS A CA 1
ATOM 1272 C C . CYS A 1 159 ? 13.444 -1.004 27.348 1.00 88.88 159 CYS A C 1
ATOM 1274 O O . CYS A 1 159 ? 13.170 0.032 27.960 1.00 88.88 159 CYS A O 1
ATOM 1276 N N . ASP A 1 160 ? 13.537 -2.191 27.943 1.00 89.31 160 ASP A N 1
ATOM 1277 C CA . ASP A 1 160 ? 13.349 -2.405 29.377 1.00 89.31 160 ASP A CA 1
ATOM 1278 C C . ASP A 1 160 ? 14.535 -1.869 30.201 1.00 89.31 160 ASP A C 1
ATOM 1280 O O . ASP A 1 160 ? 15.648 -1.749 29.672 1.00 89.31 160 ASP A O 1
ATOM 1284 N N . PRO A 1 161 ? 14.349 -1.578 31.505 1.00 92.75 161 PRO A N 1
ATOM 1285 C CA . PRO A 1 161 ? 15.427 -1.169 32.393 1.00 92.75 161 PRO A CA 1
ATOM 1286 C C . PRO A 1 161 ? 16.593 -2.159 32.356 1.00 92.75 161 PRO A C 1
ATOM 1288 O O . PRO A 1 161 ? 16.410 -3.376 32.389 1.00 92.75 161 PRO A O 1
ATOM 1291 N N . GLY A 1 162 ? 17.811 -1.628 32.292 1.00 90.38 162 GLY A N 1
ATOM 1292 C CA . GLY A 1 162 ? 19.031 -2.412 32.102 1.00 90.38 162 GLY A CA 1
ATOM 1293 C C . GLY A 1 162 ? 19.347 -2.743 30.641 1.00 90.38 162 GLY A C 1
ATOM 1294 O O . GLY A 1 162 ? 20.358 -3.402 30.394 1.00 90.38 162 GLY A O 1
ATOM 1295 N N . THR A 1 163 ? 18.539 -2.274 29.683 1.00 90.81 163 THR A N 1
ATOM 1296 C CA . THR A 1 163 ? 18.810 -2.403 28.246 1.00 90.81 163 THR A CA 1
ATOM 1297 C C . THR A 1 163 ? 18.771 -1.061 27.512 1.00 90.81 163 THR A C 1
ATOM 1299 O O . THR A 1 163 ? 18.134 -0.115 27.975 1.00 90.81 163 THR A O 1
ATOM 1302 N N . TYR A 1 164 ? 19.452 -0.967 26.367 1.00 90.19 164 TYR A N 1
ATOM 1303 C CA . TYR A 1 164 ? 19.512 0.237 25.534 1.00 90.19 164 TYR A CA 1
ATOM 1304 C C . TYR A 1 164 ? 19.431 -0.078 24.035 1.00 90.19 164 TYR A C 1
ATOM 1306 O O . TYR A 1 164 ? 19.733 -1.190 23.609 1.00 90.19 164 TYR A O 1
ATOM 1314 N N . SER A 1 165 ? 19.054 0.912 23.222 1.00 88.19 165 SER A N 1
ATOM 1315 C CA . SER A 1 165 ? 19.084 0.819 21.754 1.00 88.19 165 SER A CA 1
ATOM 1316 C C . SER A 1 165 ? 19.575 2.132 21.137 1.00 88.19 165 SER A C 1
ATOM 1318 O O . SER A 1 165 ? 18.971 3.190 21.335 1.00 88.19 165 SER A O 1
ATOM 1320 N N . SER A 1 166 ? 20.689 2.071 20.403 1.00 83.62 166 SER A N 1
ATOM 1321 C CA . SER A 1 166 ? 21.353 3.227 19.784 1.00 83.62 166 SER A CA 1
ATOM 1322 C C . SER A 1 166 ? 20.795 3.557 18.388 1.00 83.62 166 SER A C 1
ATOM 1324 O O . SER A 1 166 ? 19.895 2.892 17.885 1.00 83.62 166 SER A O 1
ATOM 1326 N N . PHE A 1 167 ? 21.334 4.590 17.725 1.00 56.78 167 PHE A N 1
ATOM 1327 C CA . PHE A 1 167 ? 20.769 5.160 16.487 1.00 56.78 167 PHE A CA 1
ATOM 1328 C C . PHE A 1 167 ? 20.730 4.226 15.262 1.00 56.78 167 PHE A C 1
ATOM 1330 O O . PHE A 1 167 ? 20.063 4.551 14.288 1.00 56.78 167 PHE A O 1
ATOM 1337 N N . ASN A 1 168 ? 21.373 3.059 15.312 1.00 62.81 168 ASN A N 1
ATOM 1338 C CA . ASN A 1 168 ? 21.356 2.065 14.232 1.00 62.81 168 ASN A CA 1
ATOM 1339 C C . ASN A 1 168 ? 21.006 0.654 14.728 1.00 62.81 168 ASN A C 1
ATOM 1341 O O . ASN A 1 168 ? 21.231 -0.316 14.006 1.00 62.81 168 ASN A O 1
ATOM 1345 N N . ASN A 1 169 ? 20.508 0.526 15.960 1.00 70.81 169 ASN A N 1
ATOM 1346 C CA . ASN A 1 169 ? 20.129 -0.766 16.507 1.00 70.81 169 ASN A CA 1
ATOM 1347 C C . ASN A 1 169 ? 18.620 -0.986 16.376 1.00 70.81 169 ASN A C 1
ATOM 1349 O O . ASN A 1 169 ? 17.816 -0.069 16.535 1.00 70.81 169 ASN A O 1
ATOM 1353 N N . ILE A 1 170 ? 18.242 -2.222 16.070 1.00 77.69 170 ILE A N 1
ATOM 1354 C CA . ILE A 1 170 ? 16.845 -2.660 16.030 1.00 77.69 170 ILE A CA 1
ATOM 1355 C C . ILE A 1 170 ? 16.513 -3.588 17.193 1.00 77.69 170 ILE A C 1
ATOM 1357 O O . ILE A 1 170 ? 15.383 -4.047 17.277 1.00 77.69 170 ILE A O 1
ATOM 1361 N N . HIS A 1 171 ? 17.465 -3.855 18.086 1.00 87.06 171 HIS A N 1
ATOM 1362 C CA . HIS A 1 171 ? 17.301 -4.686 19.271 1.00 87.06 171 HIS A CA 1
ATOM 1363 C C . HIS A 1 171 ? 17.739 -3.924 20.524 1.00 87.06 171 HIS A C 1
ATOM 1365 O O . HIS A 1 171 ? 18.589 -3.038 20.466 1.00 87.06 171 HIS A O 1
ATOM 1371 N N . CYS A 1 172 ? 17.146 -4.280 21.663 1.00 87.06 172 CYS A N 1
ATOM 1372 C CA . CYS A 1 172 ? 17.574 -3.774 22.961 1.00 87.06 172 CYS A CA 1
ATOM 1373 C C . CYS A 1 172 ? 18.736 -4.631 23.481 1.00 87.06 172 CYS A C 1
ATOM 1375 O O . CYS A 1 172 ? 18.591 -5.841 23.655 1.00 87.06 172 CYS A O 1
ATOM 1377 N N . GLU A 1 173 ? 19.884 -4.010 23.727 1.00 89.62 173 GLU A N 1
ATOM 1378 C CA . GLU A 1 173 ? 21.091 -4.663 24.235 1.00 89.62 173 GLU A CA 1
ATOM 1379 C C . GLU A 1 173 ? 21.241 -4.458 25.739 1.00 89.62 173 GLU A C 1
ATOM 1381 O O . GLU A 1 173 ? 20.852 -3.425 26.270 1.00 89.62 173 GLU A O 1
ATOM 1386 N N . VAL A 1 174 ? 21.825 -5.428 26.441 1.00 90.06 174 VAL A N 1
ATOM 1387 C CA . VAL A 1 174 ? 22.002 -5.368 27.900 1.00 90.06 174 VAL A CA 1
ATOM 1388 C C . VAL A 1 174 ? 23.192 -4.481 28.273 1.00 90.06 174 VAL A C 1
ATOM 1390 O O . VAL A 1 174 ? 24.307 -4.696 27.791 1.00 90.06 174 VAL A O 1
ATOM 1393 N N . CYS A 1 175 ? 22.988 -3.546 29.204 1.00 89.62 175 CYS A N 1
ATOM 1394 C CA . CYS A 1 175 ? 24.075 -2.786 29.815 1.00 89.62 175 CYS A CA 1
ATOM 1395 C C . CYS A 1 175 ? 24.891 -3.672 30.761 1.00 89.62 175 CYS A C 1
ATOM 1397 O O . CYS A 1 175 ? 24.366 -4.218 31.731 1.00 89.62 175 CYS A O 1
ATOM 1399 N N . LYS A 1 176 ? 26.194 -3.811 30.493 1.00 87.88 176 LYS A N 1
ATOM 1400 C CA . LYS A 1 176 ? 27.087 -4.672 31.290 1.00 87.88 176 LYS A CA 1
ATOM 1401 C C . LYS A 1 176 ? 27.537 -4.018 32.595 1.00 87.88 176 LYS A C 1
ATOM 1403 O O . LYS A 1 176 ? 27.576 -4.689 33.622 1.00 87.88 176 LYS A O 1
ATOM 1408 N N . ASP A 1 177 ? 27.821 -2.718 32.552 1.00 82.06 177 ASP A N 1
ATOM 1409 C CA . ASP A 1 177 ? 28.495 -2.008 33.649 1.00 82.06 177 ASP A CA 1
ATOM 1410 C C . ASP A 1 177 ? 27.631 -0.916 34.304 1.00 82.06 177 ASP A C 1
ATOM 1412 O O . ASP A 1 177 ? 27.965 -0.415 35.378 1.00 82.06 177 ASP A O 1
ATOM 1416 N N . ILE A 1 178 ? 26.494 -0.564 33.693 1.00 82.06 178 ILE A N 1
ATOM 1417 C CA . ILE A 1 178 ? 25.602 0.509 34.152 1.00 82.06 178 ILE A CA 1
ATOM 1418 C C . ILE A 1 178 ? 24.214 -0.056 34.435 1.00 82.06 178 ILE A C 1
ATOM 1420 O O . ILE A 1 178 ? 23.616 -0.737 33.605 1.00 82.06 178 ILE A O 1
ATOM 1424 N N . LYS A 1 179 ? 23.674 0.262 35.616 1.00 84.00 179 LYS A N 1
ATOM 1425 C CA . LYS A 1 179 ? 22.279 -0.031 35.958 1.00 84.00 179 LYS A CA 1
ATOM 1426 C C . LYS A 1 179 ? 21.387 1.123 35.534 1.00 84.00 179 LYS A C 1
ATOM 1428 O O . LYS A 1 179 ? 21.265 2.113 36.249 1.00 84.00 179 LYS A O 1
ATOM 1433 N N . ILE A 1 180 ? 20.744 0.950 34.390 1.00 85.38 180 ILE A N 1
ATOM 1434 C CA . ILE A 1 180 ? 19.684 1.835 33.921 1.00 85.38 180 ILE A CA 1
ATOM 1435 C C . ILE A 1 180 ? 18.373 1.419 34.588 1.00 85.38 180 ILE A C 1
ATOM 1437 O O . ILE A 1 180 ? 17.991 0.252 34.531 1.00 85.38 180 ILE A O 1
ATOM 1441 N N . THR A 1 181 ? 17.693 2.363 35.233 1.00 87.62 181 THR A N 1
ATOM 1442 C CA . THR A 1 181 ? 16.391 2.129 35.883 1.00 87.62 181 THR A CA 1
ATOM 1443 C C . THR A 1 181 ? 15.206 2.557 35.029 1.00 87.62 181 THR A C 1
ATOM 1445 O O . THR A 1 181 ? 14.084 2.137 35.298 1.00 87.62 181 THR A O 1
ATOM 1448 N N . ASP A 1 182 ? 15.460 3.370 34.006 1.00 86.00 182 ASP A N 1
ATOM 1449 C CA . ASP A 1 182 ? 14.434 3.976 33.170 1.00 86.00 182 ASP A CA 1
ATOM 1450 C C . ASP A 1 182 ? 14.246 3.177 31.875 1.00 86.00 182 ASP A C 1
ATOM 1452 O O . ASP A 1 182 ? 15.176 2.554 31.360 1.00 86.00 182 ASP A O 1
ATOM 1456 N N . HIS A 1 183 ? 13.028 3.198 31.338 1.00 90.12 183 HIS A N 1
ATOM 1457 C CA . HIS A 1 183 ? 12.733 2.599 30.042 1.00 90.12 183 HIS A CA 1
ATOM 1458 C C . HIS A 1 183 ? 13.261 3.478 28.903 1.00 90.12 183 HIS A C 1
ATOM 1460 O O . HIS A 1 183 ? 13.175 4.705 28.947 1.00 90.12 183 HIS A O 1
ATOM 1466 N N . GLY A 1 184 ? 13.730 2.835 27.838 1.00 88.81 184 GLY A N 1
ATOM 1467 C CA . GLY A 1 184 ? 14.058 3.497 26.581 1.00 88.81 184 GLY A CA 1
ATOM 1468 C C . GLY A 1 184 ? 15.397 4.224 26.560 1.00 88.81 184 GLY A C 1
ATOM 1469 O O . GLY A 1 184 ? 15.530 5.249 25.889 1.00 88.81 184 GLY A O 1
ATOM 1470 N N . ALA A 1 185 ? 16.395 3.699 27.267 1.00 90.62 185 ALA A N 1
ATOM 1471 C CA . ALA A 1 185 ? 17.748 4.224 27.184 1.00 90.62 185 ALA A CA 1
ATOM 1472 C C . ALA A 1 185 ? 18.338 4.095 25.775 1.00 90.62 185 ALA A C 1
ATOM 1474 O O . ALA A 1 185 ? 18.165 3.093 25.077 1.00 90.62 185 ALA A O 1
ATOM 1475 N N . THR A 1 186 ? 19.066 5.127 25.360 1.00 90.00 186 THR A N 1
ATOM 1476 C CA . THR A 1 186 ? 19.709 5.192 24.042 1.00 90.00 186 THR A CA 1
ATOM 1477 C C . THR A 1 186 ? 21.181 4.792 24.072 1.00 90.00 186 THR A C 1
ATOM 1479 O O . THR A 1 186 ? 21.777 4.582 23.018 1.00 90.00 186 THR A O 1
ATOM 1482 N N . GLU A 1 187 ? 21.757 4.685 25.268 1.00 89.38 187 GLU A N 1
ATOM 1483 C CA . GLU A 1 187 ? 23.152 4.338 25.535 1.00 89.38 187 GLU A CA 1
ATOM 1484 C C . GLU A 1 187 ? 23.300 3.731 26.938 1.00 89.38 187 GLU A C 1
ATOM 1486 O O . GLU A 1 187 ? 22.503 4.029 27.832 1.00 89.38 187 GLU A O 1
ATOM 1491 N N . CYS A 1 188 ? 24.323 2.888 27.089 1.00 87.38 188 CYS A N 1
ATOM 1492 C CA . CYS A 1 188 ? 25.071 2.706 28.327 1.00 87.38 188 CYS A CA 1
ATOM 1493 C C . CYS A 1 188 ? 26.386 3.493 28.130 1.00 87.38 188 CYS A C 1
ATOM 1495 O O . CYS A 1 188 ? 26.833 4.152 29.080 1.00 87.38 188 CYS A O 1
#

Solvent-accessible surface area (backbone atoms only — not comparable to full-atom values): 11072 Å² total; per-residue (Å²): 114,78,79,79,87,70,71,52,40,48,74,72,45,65,67,65,55,75,71,62,70,76,50,88,69,42,81,74,43,68,48,46,30,39,61,87,70,44,70,46,79,89,43,86,56,44,46,72,47,97,87,42,30,38,25,39,45,70,63,46,52,88,74,36,38,50,34,37,31,38,32,34,32,29,40,77,45,100,88,48,103,47,76,44,84,46,75,50,78,46,78,45,80,43,66,28,58,62,54,51,52,55,54,48,50,56,54,51,51,52,55,58,39,55,76,78,27,100,69,48,73,79,80,74,89,57,89,84,75,71,84,85,78,80,82,77,76,26,59,58,7,13,11,36,44,59,82,86,32,68,93,45,52,85,42,66,38,71,14,53,56,33,23,19,5,34,89,86,28,47,39,51,43,75,43,88,90,49,87,46,82,53,70,33,29,49,67,121

pLDDT: mean 74.1, std 14.2, range [31.91, 95.75]

Organism: Eleutherodactylus coqui (NCBI:txid57060)

Mean predicted aligned error: 15.67 Å

Radius of gyration: 23.75 Å; Cα contacts (8 Å, |Δi|>4): 310; chains: 1; bounding box: 61×30×69 Å

Secondary structure (DSSP, 8-state):
-------SSPPPB-SS-HHHHHS--EEEEEEEE-TTS-B-TT-TTEEE-TTS-EEETT--GGG-EEEEEEEEEEEEETTEEEEEEEEEEEEEEE-HHHHHHHHHHHHHH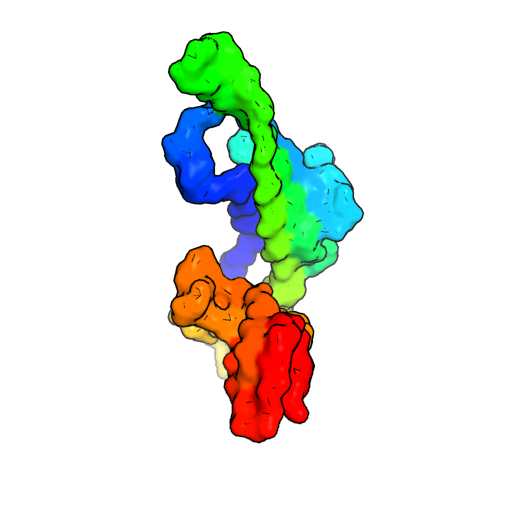HHHHHHH-SSPPP-PPPTTSS-------PPTTEE--TTT-TT-TT--EEPPTTEE--TT-SSPEEPSS----STTBS--